Protein AF-0000000080223595 (afdb_homodimer)

Secondary structure (DSSP, 8-state):
-------------------------------------HHHHHHHHHHHS--HHHHHHHHHHHHHHHHHS---SPPHHHHHHHHHS-HHHHHHHHHHHHHHHHHHH---HHHHHHHHHHHHHHHHHTT-S------GGG-/-------------------------------------HHHHHHHHHHHS--HHHHHHHHHHHHHHHHHS---SPPHHHHHHHHHS-HHHHHHHHHHHHHHHHHHH---HHHHHHHHHHHHHHHHHTT-S------GGG-

Organism: Nelumbo nucifera (NCBI:txid4432)

Foldseek 3Di:
DPPDDDDDDDPDDDPPDCVVPVPPPPCVVVCVVVPCPLLNVLVVLCVVQPQVLVLVLLVCAVVCCVVPVGSDARDPVNLVSLVPGDPSNSQVNLVVSLVVVCVVPVDDPVVSVVSVVVSQCNCVSSVHPDGYDDPVPPD/DDDPDDDDDPDDDDPPPPVPVPPPPVCCVVCVVVPCPLLNVLVVQCVVQPQVLVLVLLVCAVVCCVVPVGSDARDPVNLVSLVPGDPSNSQVNLVVSLVVVCVVPVDDPVVSVVSNVVSQCNCVSSVHPDGYDDDPPPD

Nearest PDB structures (foldseek):
  6vj0-assembly1_A  TM=8.396E-01  e=5.146E-03  Moringa oleifera
  6vj0-assembly1_A  TM=7.819E-01  e=2.920E-03  Moringa oleifera
  7scb-assembly1_BE  TM=5.980E-01  e=8.433E+00  Synechocystis sp. PCC 6803 substr. Kazusa

pLDDT: mean 76.74, std 26.59, range [24.77, 98.44]

Sequence (278 aa):
MARSIILVALLVGLVAIAEASTYRTTVITTIIEHHQSQSEMCREEMQKHPLNECRRYMQSWQSAVLLRGNAGNVPQECCEELENMKDDCMCEGIHQMVQQQHQKYQREEKQQEQMMKKAEKLPSMCGMSQSCKFHGNGFMARSIILVALLVGLVAIAEASTYRTTVITTIIEHHQSQSEMCREEMQKHPLNECRRYMQSWQSAVLLRGNAGNVPQECCEELENMKDDCMCEGIHQMVQQQHQKYQREEKQQEQMMKKAEKLPSMCGMSQSCKFHGNGF

Radius of gyration: 40.75 Å; Cα contacts (8 Å, |Δi|>4): 207; chains: 2; bounding box: 65×191×69 Å

InterPro domains:
  IPR000617 Napin/ 2S seed storage protein/Conglutin [PTHR35496] (1-135)
  IPR016140 Bifunctional inhibitor/plant lipid transfer protein/seed storage helical domain [PF00234] (54-131)
  IPR016140 Bifunctional inhibitor/plant lipid transfer protein/seed storage helical domain [SM00499] (54-132)
  IPR036312 Bifunctional inhibitor/plant lipid transfer protein/seed storage helical domain superfamily [G3DSA:1.10.110.10] (35-138)
  IPR036312 Bifunctional inhibitor/plant lipid transfer protein/seed storage helical domain superfamily [SSF47699] (9-130)

Structure (mmCIF, N/CA/C/O backbone):
data_AF-0000000080223595-model_v1
#
loop_
_entity.id
_entity.type
_entity.pdbx_description
1 polymer '2S sulfur-rich seed storage protein 2-like'
#
loop_
_atom_site.group_PDB
_atom_site.id
_atom_site.type_symbol
_atom_site.label_atom_id
_atom_site.label_alt_id
_atom_site.label_comp_id
_atom_site.label_asym_id
_atom_site.label_entity_id
_atom_site.label_seq_id
_atom_site.pdbx_PDB_ins_code
_atom_site.Cartn_x
_atom_site.Cartn_y
_atom_site.Cartn_z
_atom_site.occupancy
_atom_site.B_iso_or_equiv
_atom_site.auth_seq_id
_atom_site.auth_comp_id
_atom_site.auth_asym_id
_atom_site.auth_atom_id
_atom_site.pdbx_PDB_model_num
ATOM 1 N N . MET A 1 1 ? 6.652 -98.938 -31.375 1 26.08 1 MET A N 1
ATOM 2 C CA . MET A 1 1 ? 7.172 -98.75 -30.031 1 26.08 1 MET A CA 1
ATOM 3 C C . MET A 1 1 ? 6.035 -98.625 -29.016 1 26.08 1 MET A C 1
ATOM 5 O O . MET A 1 1 ? 4.879 -98.438 -29.391 1 26.08 1 MET A O 1
ATOM 9 N N . ALA A 1 2 ? 6.363 -98.25 -27.656 1 32.25 2 ALA A N 1
ATOM 10 C CA . ALA A 1 2 ? 5.805 -98.562 -26.344 1 32.25 2 ALA A CA 1
ATOM 11 C C . ALA A 1 2 ? 4.551 -97.75 -26.078 1 32.25 2 ALA A C 1
ATOM 13 O O . ALA A 1 2 ? 4.16 -97.562 -24.922 1 32.25 2 ALA A O 1
ATOM 14 N N . ARG A 1 3 ? 4.109 -97 -26.969 1 41.69 3 ARG A N 1
ATOM 15 C CA . ARG A 1 3 ? 3.377 -95.938 -26.281 1 41.69 3 ARG A CA 1
ATOM 16 C C . ARG A 1 3 ? 2.211 -96.5 -25.484 1 41.69 3 ARG A C 1
ATOM 18 O O . ARG A 1 3 ? 1.132 -96.75 -26.016 1 41.69 3 ARG A O 1
ATOM 25 N N . SER A 1 4 ? 2.527 -97.312 -24.578 1 32.62 4 SER A N 1
ATOM 26 C CA . SER A 1 4 ? 1.569 -98.125 -23.828 1 32.62 4 SER A CA 1
ATOM 27 C C . SER A 1 4 ? 0.566 -97.25 -23.078 1 32.62 4 SER A C 1
ATOM 29 O O . SER A 1 4 ? -0.63 -97.562 -23.062 1 32.62 4 SER A O 1
ATOM 31 N N . ILE A 1 5 ? 1.053 -96.312 -22.156 1 28.14 5 ILE A N 1
ATOM 32 C CA . ILE A 1 5 ? 0.748 -96.5 -20.734 1 28.14 5 ILE A CA 1
ATOM 33 C C . ILE A 1 5 ? -0.678 -96 -20.453 1 28.14 5 ILE A C 1
ATOM 35 O O . ILE A 1 5 ? -1.229 -95.188 -21.203 1 28.14 5 ILE A O 1
ATOM 39 N N . ILE A 1 6 ? -1.028 -95.75 -19.078 1 28.23 6 ILE A N 1
ATOM 40 C CA . ILE A 1 6 ? -1.896 -96.312 -18.016 1 28.23 6 ILE A CA 1
ATOM 41 C C . ILE A 1 6 ? -3.002 -95.25 -17.719 1 28.23 6 ILE A C 1
ATOM 43 O O . ILE A 1 6 ? -4.172 -95.625 -17.594 1 28.23 6 ILE A O 1
ATOM 47 N N . LEU A 1 7 ? -2.723 -93.938 -17.484 1 30.61 7 LEU A N 1
ATOM 48 C CA . LEU A 1 7 ? -3.092 -93.5 -16.156 1 30.61 7 LEU A CA 1
ATOM 49 C C . LEU A 1 7 ? -4.582 -93.188 -16.078 1 30.61 7 LEU A C 1
ATOM 51 O O . LEU A 1 7 ? -5.082 -92.312 -16.828 1 30.61 7 LEU A O 1
ATOM 55 N N . VAL A 1 8 ? -5.426 -93.875 -15.383 1 28.91 8 VAL A N 1
ATOM 56 C CA . VAL A 1 8 ? -6.855 -94 -15.148 1 28.91 8 VAL A CA 1
ATOM 57 C C . VAL A 1 8 ? -7.43 -92.75 -14.516 1 28.91 8 VAL A C 1
ATOM 59 O O . VAL A 1 8 ? -8.469 -92.25 -14.953 1 28.91 8 VAL A O 1
ATOM 62 N N . ALA A 1 9 ? -7 -92.375 -13.289 1 27.98 9 ALA A N 1
ATOM 63 C CA . ALA A 1 9 ? -7.945 -92.562 -12.188 1 27.98 9 ALA A CA 1
ATOM 64 C C . ALA A 1 9 ? -9.016 -91.438 -12.195 1 27.98 9 ALA A C 1
ATOM 66 O O . ALA A 1 9 ? -10.211 -91.75 -12.203 1 27.98 9 ALA A O 1
ATOM 67 N N . LEU A 1 10 ? -9.102 -90.625 -10.852 1 29.38 10 LEU A N 1
ATOM 68 C CA . LEU A 1 10 ? -10.094 -90.375 -9.805 1 29.38 10 LEU A CA 1
ATOM 69 C C . LEU A 1 10 ? -10.852 -89.062 -10.047 1 29.38 10 LEU A C 1
ATOM 71 O O . LEU A 1 10 ? -10.297 -88 -9.875 1 29.38 10 LEU A O 1
ATOM 75 N N . LEU A 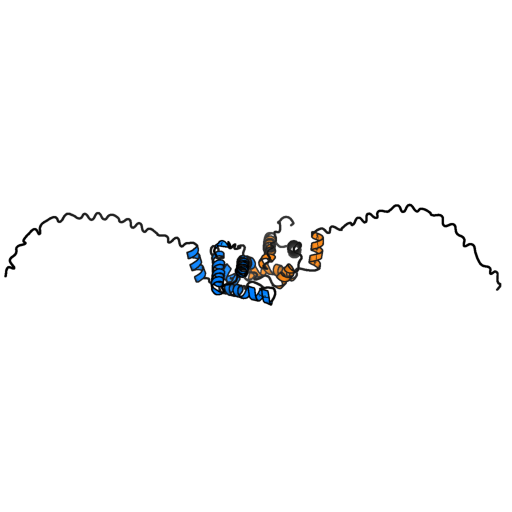1 11 ? -11.875 -88.938 -10.883 1 33.97 11 LEU A N 1
ATOM 76 C CA . LEU A 1 11 ? -12.695 -87.812 -11.273 1 33.97 11 LEU A CA 1
ATOM 77 C C . LEU A 1 11 ? -13.641 -87.375 -10.148 1 33.97 11 LEU A C 1
ATOM 79 O O . LEU A 1 11 ? -14.602 -86.688 -10.375 1 33.97 11 LEU A O 1
ATOM 83 N N . VAL A 1 12 ? -13.523 -88 -8.844 1 29.19 12 VAL A N 1
ATOM 84 C CA . VAL A 1 12 ? -14.789 -88 -8.117 1 29.19 12 VAL A CA 1
ATOM 85 C C . VAL A 1 12 ? -15.219 -86.562 -7.848 1 29.19 12 VAL A C 1
ATOM 87 O O . VAL A 1 12 ? -16.328 -86.188 -8.195 1 29.19 12 VAL A O 1
ATOM 90 N N . GLY A 1 13 ? -15.07 -86.062 -6.414 1 27.64 13 GLY A N 1
ATOM 91 C CA . GLY A 1 13 ? -16.109 -85.938 -5.402 1 27.64 13 GLY A CA 1
ATOM 92 C C . GLY A 1 13 ? -16.766 -84.562 -5.379 1 27.64 13 GLY A C 1
ATOM 93 O O . GLY A 1 13 ? -17.984 -84.438 -5.41 1 27.64 13 GLY A O 1
ATOM 94 N N . LEU A 1 14 ? -16.344 -83.5 -4.336 1 32.66 14 LEU A N 1
ATOM 95 C CA . LEU A 1 14 ? -16.984 -82.875 -3.195 1 32.66 14 LEU A CA 1
ATOM 96 C C . LEU A 1 14 ? -17.516 -81.5 -3.586 1 32.66 14 LEU A C 1
ATOM 98 O O . LEU A 1 14 ? -16.75 -80.562 -3.928 1 32.66 14 LEU A O 1
ATOM 102 N N . VAL A 1 15 ? -18.719 -81.375 -4.078 1 35.66 15 VAL A N 1
ATOM 103 C CA . VAL A 1 15 ? -19.453 -80.188 -4.531 1 35.66 15 VAL A CA 1
ATOM 104 C C . VAL A 1 15 ? -19.672 -79.25 -3.357 1 35.66 15 VAL A C 1
ATOM 106 O O . VAL A 1 15 ? -20.609 -78.438 -3.367 1 35.66 15 VAL A O 1
ATOM 109 N N . ALA A 1 16 ? -18.875 -79.312 -2.213 1 33.09 16 ALA A N 1
ATOM 110 C CA . ALA A 1 16 ? -19.391 -78.625 -1.023 1 33.09 16 ALA A CA 1
ATOM 111 C C . ALA A 1 16 ? -19.797 -77.188 -1.339 1 33.09 16 ALA A C 1
ATOM 113 O O . ALA A 1 16 ? -19.25 -76.562 -2.266 1 33.09 16 ALA A O 1
ATOM 114 N N . ILE A 1 17 ? -20.984 -76.812 -0.729 1 34.06 17 ILE A N 1
ATOM 115 C CA . ILE A 1 17 ? -21.875 -75.625 -0.599 1 34.06 17 ILE A CA 1
ATOM 116 C C . ILE A 1 17 ? -21.078 -74.375 -0.259 1 34.06 17 ILE A C 1
ATOM 118 O O . ILE A 1 17 ? -20.453 -74.312 0.803 1 34.06 17 ILE A O 1
ATOM 122 N N . ALA A 1 18 ? -20.344 -73.938 -1.219 1 32.47 18 ALA A N 1
ATOM 123 C CA . ALA A 1 18 ? -19.562 -72.688 -1.101 1 32.47 18 ALA A CA 1
ATOM 124 C C . ALA A 1 18 ? -20.422 -71.562 -0.591 1 32.47 18 ALA A C 1
ATOM 126 O O . ALA A 1 18 ? -21.297 -71.062 -1.307 1 32.47 18 ALA A O 1
ATOM 127 N N . GLU A 1 19 ? -21.141 -71.875 0.63 1 37.78 19 GLU A N 1
ATOM 128 C CA . GLU A 1 19 ? -21.812 -70.75 1.23 1 37.78 19 GLU A CA 1
ATOM 129 C C . GLU A 1 19 ? -20.953 -69.5 1.143 1 37.78 19 GLU A C 1
ATOM 131 O O . GLU A 1 19 ? -19.844 -69.438 1.672 1 37.78 19 GLU A O 1
ATOM 136 N N . ALA A 1 20 ? -20.953 -69.062 -0.053 1 34.28 20 ALA A N 1
ATOM 137 C CA . ALA A 1 20 ? -20.312 -67.75 -0.39 1 34.28 20 ALA A CA 1
ATOM 138 C C . ALA A 1 20 ? -20.672 -66.688 0.625 1 34.28 20 ALA A C 1
ATOM 140 O O . ALA A 1 20 ? -21.828 -66.25 0.717 1 34.28 20 ALA A O 1
ATOM 141 N N . SER A 1 21 ? -20.344 -67 1.946 1 35.28 21 SER A N 1
ATOM 142 C CA . SER A 1 21 ? -20.422 -65.938 2.936 1 35.28 21 SER A CA 1
ATOM 143 C C . SER A 1 21 ? -20.078 -64.562 2.316 1 35.28 21 SER A C 1
ATOM 145 O O . SER A 1 21 ? -18.984 -64.375 1.775 1 35.28 21 SER A O 1
ATOM 147 N N . THR A 1 22 ? -21.094 -64 1.609 1 33.41 22 THR A N 1
ATOM 148 C CA . THR A 1 22 ? -21.078 -62.625 1.14 1 33.41 22 THR A CA 1
ATOM 149 C C . THR A 1 22 ? -20.391 -61.719 2.164 1 33.41 22 THR A C 1
ATOM 151 O O . THR A 1 22 ? -20.922 -61.5 3.264 1 33.41 22 THR A O 1
ATOM 154 N N . TYR A 1 23 ? -19.234 -62.125 2.701 1 35.84 23 TYR A N 1
ATOM 155 C CA . TYR A 1 23 ? -18.5 -61.156 3.508 1 35.84 23 TYR A CA 1
ATOM 156 C C . TYR A 1 23 ? -18.688 -59.719 2.975 1 35.84 23 TYR A C 1
ATOM 158 O O . TYR A 1 23 ? -18.672 -59.5 1.763 1 35.84 23 TYR A O 1
ATOM 166 N N . ARG A 1 24 ? -19.781 -59.094 3.541 1 35.44 24 ARG A N 1
ATOM 167 C CA . ARG A 1 24 ? -20.016 -57.656 3.352 1 35.44 24 ARG A CA 1
ATOM 168 C C . ARG A 1 24 ? -18.688 -56.906 3.246 1 35.44 24 ARG A C 1
ATOM 170 O O . ARG A 1 24 ? -17.859 -56.969 4.164 1 35.44 24 ARG A O 1
ATOM 177 N N . THR A 1 25 ? -18.016 -57.219 2.172 1 34.59 25 THR A N 1
ATOM 178 C CA . THR A 1 25 ? -16.922 -56.281 1.86 1 34.59 25 THR A CA 1
ATOM 179 C C . THR A 1 25 ? -17.328 -54.844 2.188 1 34.59 25 THR A C 1
ATOM 181 O O . THR A 1 25 ? -18.297 -54.312 1.63 1 34.59 25 THR A O 1
ATOM 184 N N . THR A 1 26 ? -17.547 -54.656 3.492 1 34.88 26 THR A N 1
ATOM 185 C CA . THR A 1 26 ? -17.594 -53.25 3.848 1 34.88 26 THR A CA 1
ATOM 186 C C . THR A 1 26 ? -16.625 -52.438 2.982 1 34.88 26 THR A C 1
ATOM 188 O O . THR A 1 26 ? -15.414 -52.688 3 1 34.88 26 THR A O 1
ATOM 191 N N . VAL A 1 27 ? -16.969 -52.281 1.729 1 34.69 27 VAL A N 1
ATOM 192 C CA . VAL A 1 27 ? -16.328 -51.281 0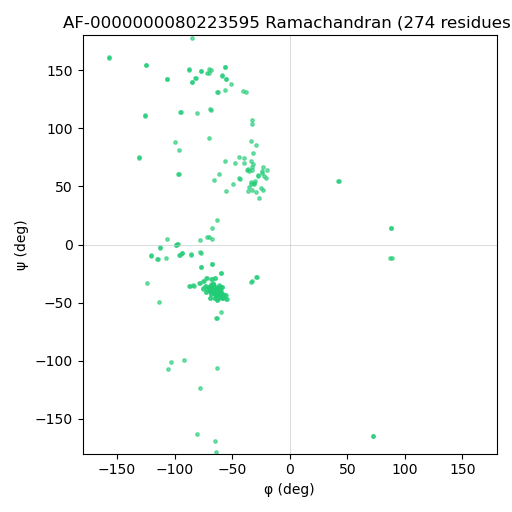.916 1 34.69 27 VAL A CA 1
ATOM 193 C C . VAL A 1 27 ? -15.961 -50.062 1.788 1 34.69 27 VAL A C 1
ATOM 195 O O . VAL A 1 27 ? -16.844 -49.375 2.297 1 34.69 27 VAL A O 1
ATOM 198 N N . ILE A 1 28 ? -15.297 -50.25 2.875 1 35.78 28 ILE A N 1
ATOM 199 C CA . ILE A 1 28 ? -14.641 -49.062 3.414 1 35.78 28 ILE A CA 1
ATOM 200 C C . ILE A 1 28 ? -14.188 -48.156 2.27 1 35.78 28 ILE A C 1
ATOM 202 O O . ILE A 1 28 ? -13.273 -48.5 1.516 1 35.78 28 ILE A O 1
ATOM 206 N N . THR A 1 29 ? -15.086 -47.781 1.357 1 36.09 29 THR A N 1
ATOM 207 C CA . THR A 1 29 ? -14.688 -46.594 0.615 1 36.09 29 THR A CA 1
ATOM 208 C C . THR A 1 29 ? -13.773 -45.719 1.459 1 36.09 29 THR A C 1
ATOM 210 O O . THR A 1 29 ? -14.203 -45.156 2.471 1 36.09 29 THR A O 1
ATOM 213 N N . THR A 1 30 ? -12.688 -46.156 1.89 1 38.81 30 THR A N 1
ATOM 214 C CA . THR A 1 30 ? -11.703 -45.156 2.287 1 38.81 30 THR A CA 1
ATOM 215 C C . THR A 1 30 ? -11.953 -43.812 1.557 1 38.81 30 THR A C 1
ATOM 217 O O . THR A 1 30 ? -11.844 -43.75 0.33 1 38.81 30 THR A O 1
ATOM 220 N N . ILE A 1 31 ? -13.008 -43.156 1.734 1 38.28 31 ILE A N 1
ATOM 221 C CA . ILE A 1 31 ? -12.906 -41.75 1.435 1 38.28 31 ILE A CA 1
ATOM 222 C C . ILE A 1 31 ? -11.453 -41.281 1.559 1 38.28 31 ILE A C 1
ATOM 224 O O . ILE A 1 31 ? -10.898 -41.25 2.662 1 38.28 31 ILE A O 1
ATOM 228 N N . ILE A 1 32 ? -10.453 -41.875 1.021 1 38.84 32 ILE A N 1
ATOM 229 C CA . ILE A 1 32 ? -9.297 -41 0.757 1 38.84 32 ILE A CA 1
ATOM 230 C C . ILE A 1 32 ? -9.773 -39.562 0.502 1 38.84 32 ILE A C 1
ATOM 232 O O . ILE A 1 32 ? -10.336 -39.281 -0.552 1 38.84 32 ILE A O 1
ATOM 236 N N . GLU A 1 33 ? -10.633 -39 1.227 1 44.16 33 GLU A N 1
ATOM 237 C CA . GLU A 1 33 ? -10.594 -37.531 1.177 1 44.16 33 GLU A CA 1
ATOM 238 C C . GLU A 1 33 ? -9.211 -37.031 0.748 1 44.16 33 GLU A C 1
ATOM 240 O O . GLU A 1 33 ? -8.219 -37.281 1.433 1 44.16 33 GLU A O 1
ATOM 245 N N . HIS A 1 34 ? -8.719 -37.25 -0.467 1 46.38 34 HIS A N 1
ATOM 246 C CA . HIS A 1 34 ? -7.535 -36.562 -0.967 1 46.38 34 HIS A CA 1
ATOM 247 C C . HIS A 1 34 ? -7.293 -35.25 -0.208 1 46.38 34 HIS A C 1
ATOM 249 O O . HIS A 1 34 ? -8.008 -34.281 -0.413 1 46.38 34 HIS A O 1
ATOM 255 N N . HIS A 1 35 ? -7.117 -35.219 1.054 1 54.12 35 HIS A N 1
ATOM 256 C CA . HIS A 1 35 ? -6.582 -34.062 1.745 1 54.12 35 HIS A CA 1
ATOM 257 C C . HIS A 1 35 ? -5.602 -33.281 0.86 1 54.12 35 HIS A C 1
ATOM 259 O O . HIS A 1 35 ? -4.422 -33.625 0.794 1 54.12 35 HIS A O 1
ATOM 265 N N . GLN A 1 36 ? -6.004 -32.906 -0.334 1 63.97 36 GLN A N 1
ATOM 266 C CA . GLN A 1 36 ? -5.121 -32.031 -1.079 1 63.97 36 GLN A CA 1
ATOM 267 C C . GLN A 1 36 ? -4.355 -31.094 -0.141 1 63.97 36 GLN A C 1
ATOM 269 O O . GLN A 1 36 ? -4.957 -30.438 0.711 1 63.97 36 GLN A O 1
ATOM 274 N N . SER A 1 37 ? -3.051 -31.406 0.008 1 80.56 37 SER A N 1
ATOM 275 C CA . SER A 1 37 ? -2.211 -30.484 0.766 1 80.56 37 SER A CA 1
ATOM 276 C C . SER A 1 37 ? -2.539 -29.031 0.432 1 80.56 37 SER A C 1
ATOM 278 O O . SER A 1 37 ? -3.061 -28.75 -0.646 1 80.56 37 SER A O 1
ATOM 280 N N . GLN A 1 38 ? -2.693 -28.266 1.412 1 81 38 GLN A N 1
ATOM 281 C CA . GLN A 1 38 ? -2.902 -26.844 1.22 1 81 38 GLN A CA 1
ATOM 282 C C . GLN A 1 38 ? -2.141 -26.328 -0.001 1 81 38 GLN A C 1
ATOM 284 O O . GLN A 1 38 ? -2.664 -25.531 -0.777 1 81 38 GLN A O 1
ATOM 289 N N . SER A 1 39 ? -1.053 -26.969 -0.198 1 85.94 39 SER A N 1
ATOM 290 C CA . SER A 1 39 ? -0.212 -26.562 -1.317 1 85.94 39 SER A CA 1
ATOM 291 C C . SER A 1 39 ? -0.831 -26.969 -2.65 1 85.94 39 SER A C 1
ATOM 293 O O . SER A 1 39 ? -0.753 -26.219 -3.629 1 85.94 39 SER A O 1
ATOM 295 N N . GLU A 1 40 ? -1.352 -28.109 -2.68 1 90.06 40 GLU A N 1
ATOM 296 C CA . GLU A 1 40 ? -1.999 -28.562 -3.908 1 90.06 40 GLU A CA 1
ATOM 297 C C . GLU A 1 40 ? -3.229 -27.719 -4.23 1 90.06 40 GLU A C 1
ATOM 299 O O . GLU A 1 40 ? -3.467 -27.375 -5.391 1 90.06 40 GLU A O 1
ATOM 304 N N . MET A 1 41 ? -3.932 -27.438 -3.189 1 91.75 41 MET A N 1
ATOM 305 C CA . MET A 1 41 ? -5.098 -26.578 -3.355 1 91.75 41 MET A CA 1
ATOM 306 C C . MET A 1 41 ? -4.691 -25.203 -3.898 1 91.75 41 MET A C 1
ATOM 308 O O . MET A 1 41 ? -5.336 -24.688 -4.805 1 91.75 41 MET A O 1
ATOM 312 N N . CYS A 1 42 ? -3.611 -24.688 -3.441 1 94.12 42 CYS A N 1
ATOM 313 C CA . CYS A 1 42 ? -3.148 -23.375 -3.871 1 94.12 42 CYS A CA 1
ATOM 314 C C . CYS A 1 42 ? -2.557 -23.438 -5.273 1 94.12 42 CYS A C 1
ATOM 316 O O . CYS A 1 42 ? -2.68 -22.484 -6.047 1 94.12 42 CYS A O 1
ATOM 318 N N . ARG A 1 43 ? -1.976 -24.609 -5.559 1 92.06 43 ARG A N 1
ATOM 319 C CA . ARG A 1 43 ? -1.482 -24.781 -6.922 1 92.06 43 ARG A CA 1
ATOM 320 C C . ARG A 1 43 ? -2.627 -24.734 -7.93 1 92.06 43 ARG A C 1
ATOM 322 O O . ARG A 1 43 ? -2.514 -24.094 -8.977 1 92.06 43 ARG A O 1
ATOM 329 N N . GLU A 1 44 ? -3.666 -25.344 -7.582 1 93.5 44 GLU A N 1
ATOM 330 C CA . GLU A 1 44 ? -4.855 -25.297 -8.43 1 93.5 44 GLU A CA 1
ATOM 331 C C . GLU A 1 44 ? -5.406 -23.875 -8.523 1 93.5 44 GLU A C 1
ATOM 333 O O . GLU A 1 44 ? -5.77 -23.422 -9.609 1 93.5 44 GLU A O 1
ATOM 338 N N . GLU A 1 45 ? -5.398 -23.219 -7.438 1 94.06 45 GLU A N 1
ATOM 339 C CA . GLU A 1 45 ? -5.844 -21.828 -7.387 1 94.06 45 GLU A CA 1
ATOM 340 C C . GLU A 1 45 ? -5 -20.938 -8.297 1 94.06 45 GLU A C 1
ATOM 342 O O . GLU A 1 45 ? -5.535 -20.094 -9.016 1 94.06 45 GLU A O 1
ATOM 347 N N . MET A 1 46 ? -3.748 -21.156 -8.383 1 94.12 46 MET A N 1
ATOM 348 C CA . MET A 1 46 ? -2.826 -20.359 -9.188 1 94.12 46 MET A CA 1
ATOM 349 C C . MET A 1 46 ? -3.027 -20.625 -10.672 1 94.12 46 MET A C 1
ATOM 351 O O . MET A 1 46 ? -2.723 -19.766 -11.508 1 94.12 46 MET A O 1
ATOM 355 N N . GLN A 1 47 ? -3.477 -21.812 -10.977 1 93.56 47 GLN A N 1
ATOM 356 C CA . GLN A 1 47 ? -3.771 -22.141 -12.367 1 93.56 47 GLN A CA 1
ATOM 357 C C . GLN A 1 47 ? -5.027 -21.406 -12.844 1 93.56 47 GLN A C 1
ATOM 359 O O . GLN A 1 47 ? -5.082 -20.938 -13.984 1 93.56 47 GLN A O 1
ATOM 364 N N . LYS A 1 48 ? -5.941 -21.344 -11.938 1 94.06 48 LYS A N 1
ATOM 365 C CA . LYS A 1 48 ? -7.207 -20.688 -12.258 1 94.06 48 LYS A CA 1
ATOM 366 C C . LYS A 1 48 ? -7.066 -19.172 -12.211 1 94.06 48 LYS A C 1
ATOM 368 O O . LYS A 1 48 ? -7.695 -18.453 -13 1 94.06 48 LYS A O 1
ATOM 373 N N . HIS A 1 49 ? -6.164 -18.703 -11.273 1 92.94 49 HIS A N 1
ATOM 374 C CA . HIS A 1 49 ? -5.961 -17.281 -11.062 1 92.94 49 HIS A CA 1
ATOM 375 C C . HIS A 1 49 ? -4.477 -16.922 -11.07 1 92.94 49 HIS A C 1
ATOM 377 O O . HIS A 1 49 ? -3.904 -16.594 -10.023 1 92.94 49 HIS A O 1
ATOM 383 N N . PRO A 1 50 ? -3.996 -16.938 -12.289 1 95.44 50 PRO A N 1
ATOM 384 C CA . PRO A 1 50 ? -2.568 -16.609 -12.352 1 95.44 50 PRO A CA 1
ATOM 385 C C . PRO A 1 50 ? -2.281 -15.156 -12.008 1 95.44 50 PRO A C 1
ATOM 387 O O . PRO A 1 50 ? -3.121 -14.281 -12.242 1 95.44 50 PRO A O 1
ATOM 390 N N . LEU A 1 51 ? -1.118 -14.914 -11.453 1 97.88 51 LEU A N 1
ATOM 391 C CA . LEU A 1 51 ? -0.708 -13.562 -11.078 1 97.88 51 LEU A CA 1
ATOM 392 C C . LEU A 1 51 ? 0.159 -12.93 -12.164 1 97.88 51 LEU A C 1
ATOM 394 O O . LEU A 1 51 ? 1.255 -12.445 -11.883 1 97.88 51 LEU A O 1
ATOM 398 N N . ASN A 1 52 ? -0.464 -12.812 -13.375 1 97.75 52 ASN A N 1
ATOM 399 C CA . ASN A 1 52 ? 0.304 -12.375 -14.531 1 97.75 52 ASN A CA 1
ATOM 400 C C . ASN A 1 52 ? 0.719 -10.914 -14.414 1 97.75 52 ASN A C 1
ATOM 402 O O . ASN A 1 52 ? 1.865 -10.562 -14.695 1 97.75 52 ASN A O 1
ATOM 406 N N . GLU A 1 53 ? -0.185 -10.133 -14.047 1 98.31 53 GLU A N 1
ATOM 407 C CA . GLU A 1 53 ? 0.115 -8.711 -13.938 1 98.31 53 GLU A CA 1
ATOM 408 C C . GLU A 1 53 ? 1.084 -8.438 -12.789 1 98.31 53 GLU A C 1
ATOM 410 O O . GLU A 1 53 ? 1.963 -7.582 -12.898 1 98.31 53 GLU A O 1
ATOM 415 N N . CYS A 1 54 ? 0.988 -9.195 -11.711 1 98.44 54 CYS A N 1
ATOM 416 C CA . CYS A 1 54 ? 1.936 -9.047 -10.609 1 98.44 54 CYS A CA 1
ATOM 417 C C . CYS A 1 54 ? 3.32 -9.539 -11.008 1 98.44 54 CYS A C 1
ATOM 419 O O . CYS A 1 54 ? 4.328 -8.93 -10.656 1 98.44 54 CYS A O 1
ATOM 421 N N . ARG A 1 55 ? 3.266 -10.609 -11.727 1 97.94 55 ARG A N 1
ATOM 422 C CA . ARG A 1 55 ? 4.523 -11.117 -12.258 1 97.94 55 ARG A CA 1
ATOM 423 C C . ARG A 1 55 ? 5.227 -10.07 -13.117 1 97.94 55 ARG A C 1
ATOM 425 O O . ARG A 1 55 ? 6.426 -9.844 -12.969 1 97.94 55 ARG A O 1
ATOM 432 N N . ARG A 1 56 ? 4.512 -9.422 -13.977 1 97 56 ARG A N 1
ATOM 433 C CA . ARG A 1 56 ? 5.066 -8.391 -14.844 1 97 56 ARG A CA 1
ATOM 434 C C . ARG A 1 56 ? 5.605 -7.223 -14.023 1 97 56 ARG A C 1
ATOM 436 O O . ARG A 1 56 ? 6.691 -6.711 -14.305 1 97 56 ARG A O 1
ATOM 443 N N . TYR A 1 57 ? 4.859 -6.836 -13.062 1 97.5 57 TYR A N 1
ATOM 444 C CA . TYR A 1 57 ? 5.297 -5.762 -12.18 1 97.5 57 TYR A CA 1
ATOM 445 C C . TYR A 1 57 ? 6.613 -6.117 -11.5 1 97.5 57 TYR A C 1
ATOM 447 O O . TYR A 1 57 ? 7.543 -5.309 -11.469 1 97.5 57 TYR A O 1
ATOM 455 N N . MET A 1 58 ? 6.695 -7.348 -10.984 1 97.12 58 MET A N 1
ATOM 456 C CA . MET A 1 58 ? 7.883 -7.805 -10.273 1 97.12 58 MET A CA 1
ATOM 457 C C . MET A 1 58 ? 9.078 -7.898 -11.211 1 97.12 58 MET A C 1
ATOM 459 O O . MET A 1 58 ? 10.211 -7.59 -10.82 1 97.12 58 MET A O 1
ATOM 463 N N . GLN A 1 59 ? 8.789 -8.25 -12.352 1 94.88 59 GLN A N 1
ATOM 464 C CA . GLN A 1 59 ? 9.852 -8.391 -13.336 1 94.88 59 GLN A CA 1
ATOM 465 C C . GLN A 1 59 ? 10.477 -7.039 -13.672 1 94.88 59 GLN A C 1
ATOM 467 O O . GLN A 1 59 ? 11.688 -6.945 -13.875 1 94.88 59 GLN A O 1
ATOM 472 N N . SER A 1 60 ? 9.688 -6.031 -13.641 1 94.69 60 SER A N 1
ATOM 473 C CA . SER A 1 60 ? 10.164 -4.719 -14.07 1 94.69 60 SER A CA 1
ATOM 474 C C . SER A 1 60 ? 10.617 -3.879 -12.883 1 94.69 60 SER A C 1
ATOM 476 O O . SER A 1 60 ? 11.258 -2.838 -13.055 1 94.69 60 SER A O 1
ATOM 478 N N . TRP A 1 61 ? 10.375 -4.32 -11.766 1 94.88 61 TRP A N 1
ATOM 479 C CA . TRP A 1 61 ? 10.555 -3.512 -10.562 1 94.88 61 TRP A CA 1
ATOM 480 C C . TRP A 1 61 ? 12.016 -3.121 -10.375 1 94.88 61 TRP A C 1
ATOM 482 O O . TRP A 1 61 ? 12.328 -1.944 -10.18 1 94.88 61 TRP A O 1
ATOM 492 N N . GLN A 1 62 ? 12.938 -4.031 -10.492 1 92.62 62 GLN A N 1
ATOM 493 C CA . GLN A 1 62 ? 14.344 -3.746 -10.266 1 92.62 62 GLN A CA 1
ATOM 494 C C . GLN A 1 62 ? 14.875 -2.744 -11.289 1 92.62 62 GLN A C 1
ATOM 496 O O . GLN A 1 62 ? 15.57 -1.792 -10.93 1 92.62 62 GLN A O 1
ATOM 501 N N . SER A 1 63 ? 14.461 -3 -12.477 1 93.44 63 SER A N 1
ATOM 502 C CA . SER A 1 63 ? 14.906 -2.098 -13.531 1 93.44 63 SER A CA 1
ATOM 503 C C . SER A 1 63 ? 14.305 -0.706 -13.359 1 93.44 63 SER A C 1
ATOM 505 O O . SER A 1 63 ? 14.984 0.3 -13.578 1 93.44 63 SER A O 1
ATOM 507 N N . ALA A 1 64 ? 13.109 -0.659 -12.922 1 93.88 64 ALA A N 1
ATOM 508 C CA . ALA A 1 64 ? 12.445 0.626 -12.711 1 93.88 64 ALA A CA 1
ATOM 509 C C . ALA A 1 64 ? 13.109 1.402 -11.578 1 93.88 64 ALA A C 1
ATOM 511 O O . ALA A 1 64 ? 13.352 2.605 -11.695 1 93.88 64 ALA A O 1
ATOM 512 N N . VAL A 1 65 ? 13.5 0.699 -10.602 1 92.69 65 VAL A N 1
ATOM 513 C CA . VAL A 1 65 ? 14.141 1.321 -9.445 1 92.69 65 VAL A CA 1
ATOM 514 C C . VAL A 1 65 ? 15.516 1.852 -9.852 1 92.69 65 VAL A C 1
ATOM 516 O O . VAL A 1 65 ? 15.906 2.955 -9.461 1 92.69 65 VAL A O 1
ATOM 519 N N . LEU A 1 66 ? 16.172 1.142 -10.602 1 91.56 66 LEU A N 1
ATOM 520 C CA . LEU A 1 66 ? 17.516 1.534 -11.031 1 91.56 66 LEU A CA 1
ATOM 521 C C . LEU A 1 66 ? 17.453 2.74 -11.961 1 91.56 66 LEU A C 1
ATOM 523 O O . LEU A 1 66 ? 18.266 3.656 -11.852 1 91.56 66 LEU A O 1
ATOM 527 N N . LEU A 1 67 ? 16.484 2.775 -12.781 1 94 67 LEU A N 1
ATOM 528 C CA . LEU A 1 67 ? 16.406 3.785 -13.828 1 94 67 LEU A CA 1
ATOM 529 C C . LEU A 1 67 ? 15.742 5.055 -13.32 1 94 67 LEU A C 1
ATOM 531 O O . LEU A 1 67 ? 16.156 6.164 -13.664 1 94 67 LEU A O 1
ATOM 535 N N . ARG A 1 68 ? 14.703 4.945 -12.406 1 90.44 68 ARG A N 1
ATOM 536 C CA . ARG A 1 68 ? 13.844 6.074 -12.062 1 90.44 68 ARG A CA 1
ATOM 537 C C . ARG A 1 68 ? 13.914 6.379 -10.57 1 90.44 68 ARG A C 1
ATOM 539 O O . ARG A 1 68 ? 13.359 7.379 -10.102 1 90.44 68 ARG A O 1
ATOM 546 N N . GLY A 1 69 ? 14.578 5.473 -9.82 1 86.88 69 GLY A N 1
ATOM 547 C CA . GLY A 1 69 ? 14.672 5.656 -8.375 1 86.88 69 GLY A CA 1
ATOM 548 C C . GLY A 1 69 ? 13.5 5.059 -7.625 1 86.88 69 GLY A C 1
ATOM 549 O O . GLY A 1 69 ? 13.516 4.977 -6.395 1 86.88 69 GLY A O 1
ATOM 550 N N . ASN A 1 70 ? 12.445 4.672 -8.43 1 86.88 70 ASN A N 1
ATOM 551 C CA . ASN A 1 70 ? 11.281 4.02 -7.844 1 86.88 70 ASN A CA 1
ATOM 552 C C . ASN A 1 70 ? 10.523 3.182 -8.875 1 86.88 70 ASN A C 1
ATOM 554 O O . ASN A 1 70 ? 10.75 3.322 -10.078 1 86.88 70 ASN A O 1
ATOM 558 N N . ALA A 1 71 ? 9.719 2.266 -8.352 1 87.69 71 ALA A N 1
ATOM 559 C CA . ALA A 1 71 ? 8.977 1.396 -9.258 1 87.69 71 ALA A CA 1
ATOM 560 C C . ALA A 1 71 ? 7.543 1.887 -9.438 1 87.69 71 ALA A C 1
ATOM 562 O O . ALA A 1 71 ? 6.762 1.289 -10.188 1 87.69 71 ALA A O 1
ATOM 563 N N . GLY A 1 72 ? 7.125 2.928 -8.836 1 87.38 72 GLY A N 1
ATOM 564 C CA . GLY A 1 72 ? 5.758 3.408 -8.922 1 87.38 72 GLY A CA 1
ATOM 565 C C . GLY A 1 72 ? 4.773 2.543 -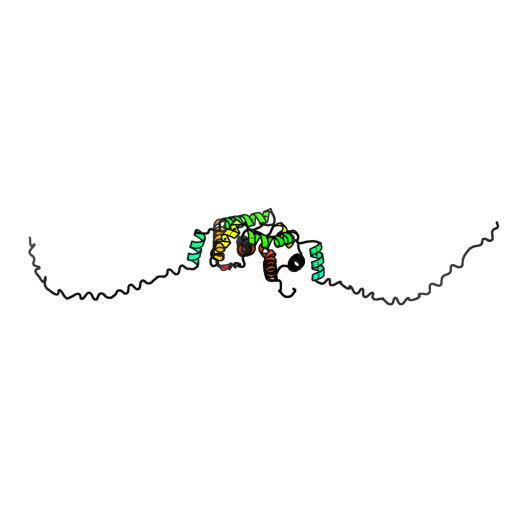8.156 1 87.38 72 GLY A C 1
ATOM 566 O O . GLY A 1 72 ? 5.176 1.707 -7.344 1 87.38 72 GLY A O 1
ATOM 567 N N . ASN A 1 73 ? 3.537 2.783 -8.477 1 92.06 73 ASN A N 1
ATOM 568 C CA . ASN A 1 73 ? 2.457 2.047 -7.828 1 92.06 73 ASN A CA 1
ATOM 569 C C . ASN A 1 73 ? 2.326 0.634 -8.391 1 92.06 73 ASN A C 1
ATOM 571 O O . ASN A 1 73 ? 2.654 0.393 -9.555 1 92.06 73 ASN A O 1
ATOM 575 N N . VAL A 1 74 ? 1.879 -0.215 -7.48 1 96.19 74 VAL A N 1
ATOM 576 C CA . VAL A 1 74 ? 1.457 -1.523 -7.973 1 96.19 74 VAL A CA 1
ATOM 577 C C . VAL A 1 74 ? 0.283 -1.361 -8.93 1 96.19 74 VAL A C 1
ATOM 579 O O . VAL A 1 74 ? -0.677 -0.646 -8.641 1 96.19 74 VAL A O 1
ATOM 582 N N . PRO A 1 75 ? 0.428 -2.023 -10.078 1 96.69 75 PRO A N 1
ATOM 583 C CA . PRO A 1 75 ? -0.686 -1.903 -11.023 1 96.69 75 PRO A CA 1
ATOM 584 C C . PRO A 1 75 ? -2.01 -2.395 -10.438 1 96.69 75 PRO A C 1
ATOM 586 O O . PRO A 1 75 ? -2.035 -3.389 -9.711 1 96.69 75 PRO A O 1
ATOM 589 N N . GLN A 1 76 ? -3.057 -1.694 -10.875 1 94.62 76 GLN A N 1
ATOM 590 C CA . GLN A 1 76 ? -4.379 -2.051 -10.375 1 94.62 76 GLN A CA 1
ATOM 591 C C . GLN A 1 76 ? -4.738 -3.488 -10.75 1 94.62 76 GLN A C 1
ATOM 593 O O . GLN A 1 76 ? -5.387 -4.191 -9.977 1 94.62 76 GLN A O 1
ATOM 598 N N . GLU A 1 77 ? -4.309 -3.895 -11.898 1 97.12 77 GLU A N 1
ATOM 599 C CA . GLU A 1 77 ? -4.586 -5.246 -12.375 1 97.12 77 GLU A CA 1
ATOM 600 C C . GLU A 1 77 ? -3.951 -6.293 -11.461 1 97.12 77 GLU A C 1
ATOM 602 O O . GLU A 1 77 ? -4.531 -7.352 -11.227 1 97.12 77 GLU A O 1
ATOM 607 N N . CYS A 1 78 ? -2.816 -5.969 -11.008 1 98.06 78 CYS A N 1
ATOM 608 C CA . CYS A 1 78 ? -2.174 -6.867 -10.047 1 98.06 78 CYS A CA 1
ATOM 609 C C . CYS A 1 78 ? -2.973 -6.941 -8.75 1 98.06 78 CYS A C 1
ATOM 611 O O . CYS A 1 78 ? -3.182 -8.031 -8.211 1 98.06 78 CYS A O 1
ATOM 613 N N . CYS A 1 79 ? -3.434 -5.812 -8.32 1 97.25 79 CYS A N 1
ATOM 614 C CA . CYS A 1 79 ? -4.207 -5.789 -7.082 1 97.25 79 CYS A CA 1
ATOM 615 C C . CYS A 1 79 ? -5.508 -6.566 -7.238 1 97.25 79 CYS A C 1
ATOM 617 O O . CYS A 1 79 ? -5.918 -7.289 -6.324 1 97.25 79 CYS A O 1
ATOM 619 N N . GLU A 1 80 ? -6.117 -6.496 -8.336 1 96.12 80 GLU A N 1
ATOM 620 C CA . GLU A 1 80 ? -7.328 -7.258 -8.625 1 96.12 80 GLU A CA 1
ATOM 621 C C . GLU A 1 80 ? -7.047 -8.758 -8.633 1 96.12 80 GLU A C 1
ATOM 623 O O . GLU A 1 80 ? -7.844 -9.547 -8.133 1 96.12 80 GLU A O 1
ATOM 628 N N . GLU A 1 81 ? -5.945 -9.086 -9.164 1 97.38 81 GLU A N 1
ATOM 629 C CA . GLU A 1 81 ? -5.531 -10.492 -9.164 1 97.38 81 GLU A CA 1
ATOM 630 C C . GLU A 1 81 ? -5.391 -11.023 -7.742 1 97.38 81 GLU A C 1
ATOM 632 O O . GLU A 1 81 ? -5.887 -12.109 -7.43 1 97.38 81 GLU A O 1
ATOM 637 N N . LEU A 1 82 ? -4.805 -10.258 -6.887 1 97.06 82 LEU A N 1
ATOM 638 C CA . LEU A 1 82 ? -4.598 -10.68 -5.504 1 97.06 82 LEU A CA 1
ATOM 639 C C . LEU A 1 82 ? -5.926 -10.766 -4.762 1 97.06 82 LEU A C 1
ATOM 641 O O . LEU A 1 82 ? -6.148 -11.688 -3.98 1 97.06 82 LEU A O 1
ATOM 645 N N . GLU A 1 83 ? -6.789 -9.836 -5.074 1 94.75 83 GLU A N 1
ATOM 646 C CA . GLU A 1 83 ? -8.094 -9.789 -4.418 1 94.75 83 GLU A CA 1
ATOM 647 C C . GLU A 1 83 ? -8.953 -10.992 -4.812 1 94.75 83 GLU A C 1
ATOM 649 O O . GLU A 1 83 ? -9.797 -11.438 -4.039 1 94.75 83 GLU A O 1
ATOM 654 N N . ASN A 1 84 ? -8.711 -11.438 -5.969 1 94.88 84 ASN A N 1
ATOM 655 C CA . ASN A 1 84 ? -9.523 -12.531 -6.492 1 94.88 84 ASN A CA 1
ATOM 656 C C . ASN A 1 84 ? -8.977 -13.891 -6.051 1 94.88 84 ASN A C 1
ATOM 658 O O . ASN A 1 84 ? -9.609 -14.922 -6.27 1 94.88 84 ASN A O 1
ATOM 662 N N . MET A 1 85 ? -7.828 -13.922 -5.457 1 94.88 85 MET A N 1
ATOM 663 C CA . MET A 1 85 ? -7.242 -15.156 -4.953 1 94.88 85 MET A CA 1
ATOM 664 C C . MET A 1 85 ? -7.824 -15.516 -3.588 1 94.88 85 MET A C 1
ATOM 666 O O . MET A 1 85 ? -8.125 -14.633 -2.785 1 94.88 85 MET A O 1
ATOM 670 N N . LYS A 1 86 ? -8.008 -16.766 -3.354 1 94.38 86 LYS A N 1
ATOM 671 C CA . LYS A 1 86 ? -8.422 -17.188 -2.018 1 94.38 86 LYS A CA 1
ATOM 672 C C . LYS A 1 86 ? -7.445 -16.672 -0.959 1 94.38 86 LYS A C 1
ATOM 674 O O . LYS A 1 86 ? -6.227 -16.734 -1.149 1 94.38 86 LYS A O 1
ATOM 679 N N . ASP A 1 87 ? -7.98 -16.297 0.146 1 92.31 87 ASP A N 1
ATOM 680 C CA . ASP A 1 87 ? -7.172 -15.68 1.191 1 92.31 87 ASP A CA 1
ATOM 681 C C . ASP A 1 87 ? -6.07 -16.625 1.67 1 92.31 87 ASP A C 1
ATOM 683 O O . ASP A 1 87 ? -4.93 -16.203 1.872 1 92.31 87 ASP A O 1
ATOM 687 N N . ASP A 1 88 ? -6.41 -17.844 1.749 1 93.31 88 ASP A N 1
ATOM 688 C CA . ASP A 1 88 ? -5.461 -18.812 2.305 1 93.31 88 ASP A CA 1
ATOM 689 C C . ASP A 1 88 ? -4.383 -19.172 1.283 1 93.31 88 ASP A C 1
ATOM 691 O O . ASP A 1 88 ? -3.367 -19.766 1.632 1 93.31 88 ASP A O 1
ATOM 695 N N . CYS A 1 89 ? -4.555 -18.688 0.053 1 95.88 89 CYS A N 1
ATOM 696 C CA . CYS A 1 89 ? -3.59 -19.031 -0.986 1 95.88 89 CYS A CA 1
ATOM 697 C C . CYS A 1 89 ? -2.832 -17.797 -1.458 1 95.88 89 CYS A C 1
ATOM 699 O O . CYS A 1 89 ? -1.819 -17.906 -2.15 1 95.88 89 CYS A O 1
ATOM 701 N N . MET A 1 90 ? -3.238 -16.672 -1.139 1 96.44 90 MET A N 1
ATOM 702 C CA . MET A 1 90 ? -2.688 -15.414 -1.66 1 96.44 90 MET A CA 1
ATOM 703 C C . MET A 1 90 ? -1.185 -15.344 -1.412 1 96.44 90 MET A C 1
ATOM 705 O O . MET A 1 90 ? -0.406 -15.148 -2.348 1 96.44 90 MET A O 1
ATOM 709 N N . CYS A 1 91 ? -0.764 -15.664 -0.211 1 96.38 91 CYS A N 1
ATOM 710 C CA . CYS A 1 91 ? 0.654 -15.531 0.107 1 96.38 91 CYS A CA 1
ATOM 711 C C . CYS A 1 91 ? 1.461 -16.656 -0.529 1 96.38 91 CYS A C 1
ATOM 713 O O . CYS A 1 91 ? 2.576 -16.438 -1.006 1 96.38 91 CYS A O 1
ATOM 715 N N . GLU A 1 92 ? 0.893 -17.766 -0.528 1 94.62 92 GLU A N 1
ATOM 716 C CA . GLU A 1 92 ? 1.548 -18.875 -1.23 1 94.62 92 GLU A CA 1
ATOM 717 C C . GLU A 1 92 ? 1.675 -18.578 -2.723 1 94.62 92 GLU A C 1
ATOM 719 O O . GLU A 1 92 ? 2.711 -18.844 -3.33 1 94.62 92 GLU A O 1
ATOM 724 N N . GLY A 1 93 ? 0.625 -18 -3.299 1 96.75 93 GLY A N 1
ATOM 725 C CA . GLY A 1 93 ? 0.655 -17.641 -4.707 1 96.75 93 GLY A CA 1
ATOM 726 C C . GLY A 1 93 ? 1.743 -16.625 -5.039 1 96.75 93 GLY A C 1
ATOM 727 O O . GLY A 1 93 ? 2.479 -16.797 -6.012 1 96.75 93 GLY A O 1
ATOM 728 N N . ILE A 1 94 ? 1.918 -15.656 -4.211 1 97.75 94 ILE A N 1
ATOM 729 C CA . ILE A 1 94 ? 2.953 -14.641 -4.395 1 97.75 94 ILE A CA 1
ATOM 730 C C . ILE A 1 94 ? 4.332 -15.289 -4.27 1 97.75 94 ILE A C 1
ATOM 732 O O . ILE A 1 94 ? 5.227 -15.016 -5.074 1 97.75 94 ILE A O 1
ATOM 736 N N . HIS A 1 95 ? 4.484 -16.188 -3.309 1 96.31 95 HIS A N 1
ATOM 737 C CA . HIS A 1 95 ? 5.75 -16.875 -3.104 1 96.31 95 HIS A CA 1
ATOM 738 C C . HIS A 1 95 ? 6.133 -17.703 -4.328 1 96.31 95 HIS A C 1
ATOM 740 O O . HIS A 1 95 ? 7.266 -17.625 -4.805 1 96.31 95 HIS A O 1
ATOM 746 N N . GLN A 1 96 ? 5.176 -18.391 -4.797 1 94.88 96 GLN A N 1
ATOM 747 C CA . GLN A 1 96 ? 5.426 -19.234 -5.969 1 94.88 96 GLN A CA 1
ATOM 748 C C . GLN A 1 96 ? 5.789 -18.375 -7.184 1 94.88 96 GLN A C 1
ATOM 750 O O . GLN A 1 96 ? 6.695 -18.734 -7.945 1 94.88 96 GLN A O 1
ATOM 755 N N . MET A 1 97 ? 5.102 -17.297 -7.32 1 96.69 97 MET A N 1
ATOM 756 C CA . MET A 1 97 ? 5.359 -16.406 -8.445 1 96.69 97 MET A CA 1
ATOM 757 C C . MET A 1 97 ? 6.801 -15.898 -8.422 1 96.69 97 MET A C 1
ATOM 759 O O . MET A 1 97 ? 7.492 -15.953 -9.445 1 96.69 97 MET A O 1
ATOM 763 N N . VAL A 1 98 ? 7.246 -15.508 -7.324 1 96.5 98 VAL A N 1
ATOM 764 C CA . VAL A 1 98 ? 8.586 -14.945 -7.219 1 96.5 98 VAL A CA 1
ATOM 765 C C . VAL A 1 98 ? 9.625 -16.047 -7.355 1 96.5 98 VAL A C 1
ATOM 767 O O . VAL A 1 98 ? 10.688 -15.844 -7.957 1 96.5 98 VAL A O 1
ATOM 770 N N . GLN A 1 99 ? 9.312 -17.234 -6.816 1 93 99 GLN A N 1
ATOM 771 C CA . GLN A 1 99 ? 10.227 -18.359 -6.941 1 93 99 GLN A CA 1
ATOM 772 C C . GLN A 1 99 ? 10.406 -18.766 -8.398 1 93 99 GLN A C 1
ATOM 774 O O . GLN A 1 99 ? 11.523 -19.062 -8.836 1 93 99 GLN A O 1
ATOM 779 N N . GLN A 1 100 ? 9.328 -18.75 -9.047 1 93.31 100 GLN A N 1
ATOM 780 C CA . GLN A 1 100 ? 9.383 -19.094 -10.469 1 93.31 100 GLN A CA 1
ATOM 781 C C . GLN A 1 100 ? 10.25 -18.094 -11.234 1 93.31 100 GLN A C 1
ATOM 783 O O . GLN A 1 100 ? 11.023 -18.484 -12.117 1 93.31 100 GLN A O 1
ATOM 788 N N . GLN A 1 101 ? 10.211 -16.891 -10.891 1 94.38 101 GLN A N 1
ATOM 789 C CA . GLN A 1 101 ? 11.016 -15.859 -11.539 1 94.38 101 GLN A CA 1
ATOM 790 C C . GLN A 1 101 ? 12.5 -16.031 -11.203 1 94.38 101 GLN A C 1
ATOM 792 O O . GLN A 1 101 ? 13.359 -15.812 -12.062 1 94.38 101 GLN A O 1
ATOM 797 N N . HIS A 1 102 ? 12.734 -16.438 -9.984 1 92.75 102 HIS A N 1
ATOM 798 C CA . HIS A 1 102 ? 14.109 -16.672 -9.57 1 92.75 102 HIS A CA 1
ATOM 799 C C . HIS A 1 102 ? 14.75 -17.797 -10.391 1 92.75 102 HIS A C 1
ATOM 801 O O . HIS A 1 102 ? 15.906 -17.688 -10.805 1 92.75 102 HIS A O 1
ATOM 807 N N . GLN A 1 103 ? 14.062 -18.812 -10.602 1 91.19 103 GLN A N 1
ATOM 808 C CA . GLN A 1 103 ? 14.555 -19.969 -11.359 1 91.19 103 GLN A CA 1
ATOM 809 C C . GLN A 1 103 ? 14.82 -19.594 -12.812 1 91.19 103 GLN A C 1
ATOM 811 O O . GLN A 1 103 ? 15.766 -20.094 -13.422 1 91.19 103 GLN A O 1
ATOM 816 N N . LYS A 1 104 ? 14.07 -18.641 -13.227 1 91 104 LYS A N 1
ATOM 817 C CA . LYS A 1 104 ? 14.18 -18.234 -14.633 1 91 104 LYS A CA 1
ATOM 818 C C . LYS A 1 104 ? 15.328 -17.266 -14.836 1 91 104 LYS A C 1
ATOM 820 O O . LYS A 1 104 ? 16.047 -17.328 -15.836 1 91 104 LYS A O 1
ATOM 825 N N . TYR A 1 105 ? 15.641 -16.375 -13.922 1 89.94 105 TYR A N 1
ATOM 826 C CA . TYR A 1 105 ? 16.547 -15.25 -14.156 1 89.94 105 TYR A CA 1
ATOM 827 C C . TYR A 1 105 ? 17.828 -15.414 -13.344 1 89.94 105 TYR A C 1
ATOM 829 O O . TYR A 1 105 ? 18.797 -14.688 -13.562 1 89.94 105 TYR A O 1
ATOM 837 N N . GLN A 1 106 ? 17.953 -16.484 -12.5 1 84.69 106 GLN A N 1
ATOM 838 C CA . GLN A 1 106 ? 19.14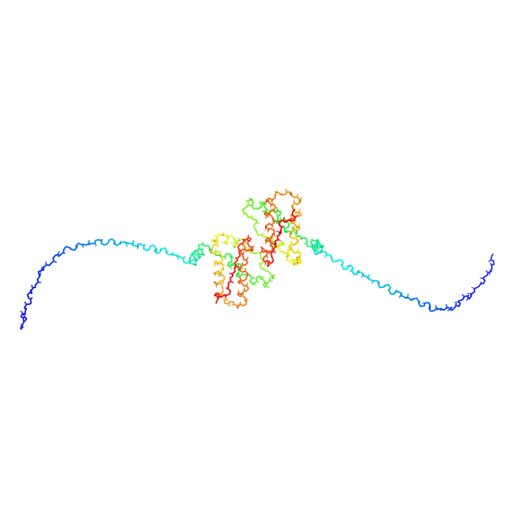1 -16.797 -11.711 1 84.69 106 GLN A CA 1
ATOM 839 C C . GLN A 1 106 ? 19.75 -15.539 -11.094 1 84.69 106 GLN A C 1
ATOM 841 O O . GLN A 1 106 ? 20.953 -15.281 -11.25 1 84.69 106 GLN A O 1
ATOM 846 N N . ARG A 1 107 ? 19 -14.797 -10.391 1 85.25 107 ARG A N 1
ATOM 847 C CA . ARG A 1 107 ? 19.406 -13.547 -9.766 1 85.25 107 ARG A CA 1
ATOM 848 C C . ARG A 1 107 ? 20.375 -13.805 -8.609 1 85.25 107 ARG A C 1
ATOM 850 O O . ARG A 1 107 ? 20.344 -14.867 -7.996 1 85.25 107 ARG A O 1
ATOM 857 N N . GLU A 1 108 ? 21.25 -12.883 -8.445 1 90.94 108 GLU A N 1
ATOM 858 C CA . GLU A 1 108 ? 22.109 -12.945 -7.262 1 90.94 108 GLU A CA 1
ATOM 859 C C . GLU A 1 108 ? 21.281 -12.992 -5.984 1 90.94 108 GLU A C 1
ATOM 861 O O . GLU A 1 108 ? 20.156 -12.5 -5.949 1 90.94 108 GLU A O 1
ATOM 866 N N . GLU A 1 109 ? 21.844 -13.578 -4.977 1 91.44 109 GLU A N 1
ATOM 867 C CA . GLU A 1 109 ? 21.141 -13.797 -3.713 1 91.44 109 GLU A CA 1
ATOM 868 C C . GLU A 1 109 ? 20.594 -12.484 -3.152 1 91.44 109 GLU A C 1
ATOM 870 O O . GLU A 1 109 ? 19.453 -12.422 -2.703 1 91.44 109 GLU A O 1
ATOM 875 N N . LYS A 1 110 ? 21.453 -11.461 -3.23 1 92.94 110 LYS A N 1
ATOM 876 C CA . LYS A 1 110 ? 21.047 -10.172 -2.676 1 92.94 110 LYS A CA 1
ATOM 877 C C . LYS A 1 110 ? 19.859 -9.602 -3.43 1 92.94 110 LYS A C 1
ATOM 879 O O . LYS A 1 110 ? 18.938 -9.062 -2.816 1 92.94 110 LYS A O 1
ATOM 884 N N . GLN A 1 111 ? 19.859 -9.727 -4.703 1 92 111 GLN A N 1
ATOM 885 C CA . GLN A 1 111 ? 18.766 -9.242 -5.535 1 92 111 GLN A CA 1
ATOM 886 C C . GLN A 1 111 ? 17.484 -10.031 -5.281 1 92 111 GLN A C 1
ATOM 888 O O . GLN A 1 111 ? 16.391 -9.461 -5.223 1 92 111 GLN A O 1
ATOM 893 N N . GLN A 1 112 ? 17.672 -11.242 -5.125 1 93.88 112 GLN A N 1
ATOM 894 C CA . GLN A 1 112 ? 16.516 -12.102 -4.855 1 93.88 112 GLN A CA 1
ATOM 895 C C . GLN A 1 112 ? 15.875 -11.75 -3.518 1 93.88 112 GLN A C 1
ATOM 897 O O . GLN A 1 112 ? 14.648 -11.766 -3.393 1 93.88 112 GLN A O 1
ATOM 902 N N . GLU A 1 113 ? 16.688 -11.461 -2.566 1 94.06 113 GLU A N 1
ATOM 903 C CA . GLU A 1 113 ? 16.172 -11.062 -1.254 1 94.06 113 GLU A CA 1
ATOM 904 C C . GLU A 1 113 ? 15.336 -9.797 -1.346 1 94.06 113 GLU A C 1
ATOM 906 O O . GLU A 1 113 ? 14.266 -9.711 -0.743 1 94.06 113 GLU A O 1
ATOM 911 N N . GLN A 1 114 ? 15.859 -8.883 -2.166 1 94.12 114 GLN A N 1
ATOM 912 C CA . GLN A 1 114 ? 15.125 -7.633 -2.344 1 94.12 114 GLN A CA 1
ATOM 913 C C . GLN A 1 114 ? 13.789 -7.871 -3.043 1 94.12 114 GLN A C 1
ATOM 915 O O . GLN A 1 114 ? 12.781 -7.266 -2.684 1 94.12 114 GLN A O 1
ATOM 920 N N . MET A 1 115 ? 13.844 -8.766 -3.953 1 95.44 115 MET A N 1
ATOM 921 C CA . MET A 1 115 ? 12.625 -9.125 -4.68 1 95.44 115 MET A CA 1
ATOM 922 C C . MET A 1 115 ? 11.602 -9.75 -3.746 1 95.44 115 MET A C 1
ATOM 924 O O . MET A 1 115 ? 10.414 -9.438 -3.818 1 95.44 115 MET A O 1
ATOM 928 N N . MET A 1 116 ? 12.07 -10.555 -2.84 1 95.81 116 MET A N 1
ATOM 929 C CA . MET A 1 116 ? 11.195 -11.234 -1.888 1 95.81 116 MET A CA 1
ATOM 930 C C . MET A 1 116 ? 10.578 -10.242 -0.909 1 95.81 116 MET A C 1
ATOM 932 O O . MET A 1 116 ? 9.383 -10.312 -0.615 1 95.81 116 MET A O 1
ATOM 936 N N . LYS A 1 117 ? 11.398 -9.352 -0.472 1 95.19 117 LYS A N 1
ATOM 937 C CA . LYS A 1 117 ? 10.93 -8.328 0.464 1 95.19 117 LYS A CA 1
ATOM 938 C C . LYS A 1 117 ? 9.867 -7.445 -0.175 1 95.19 117 LYS A C 1
ATOM 940 O O . LYS A 1 117 ? 8.859 -7.121 0.459 1 95.19 117 LYS A O 1
ATOM 945 N N . LYS A 1 118 ? 10.109 -7.125 -1.409 1 96.38 118 LYS A N 1
ATOM 946 C CA . LYS A 1 118 ? 9.125 -6.332 -2.129 1 96.38 118 LYS A CA 1
ATOM 947 C C . LYS A 1 118 ? 7.824 -7.113 -2.32 1 96.38 118 LYS A C 1
ATOM 949 O O . LYS A 1 118 ? 6.734 -6.574 -2.123 1 96.38 118 LYS A O 1
ATOM 954 N N . ALA A 1 119 ? 7.922 -8.305 -2.713 1 97.44 119 ALA A N 1
ATOM 955 C CA . ALA A 1 119 ? 6.75 -9.141 -2.967 1 97.44 119 ALA A CA 1
ATOM 956 C C . ALA A 1 119 ? 5.895 -9.281 -1.712 1 97.44 119 ALA A C 1
ATOM 958 O O . ALA A 1 119 ? 4.664 -9.328 -1.797 1 97.44 119 ALA A O 1
ATOM 959 N N . GLU A 1 120 ? 6.52 -9.352 -0.561 1 96.69 120 GLU A N 1
ATOM 960 C CA . GLU A 1 120 ? 5.816 -9.461 0.714 1 96.69 120 GLU A CA 1
ATOM 961 C C . GLU A 1 120 ? 4.895 -8.266 0.938 1 96.69 120 GLU A C 1
ATOM 963 O O . GLU A 1 120 ? 3.916 -8.359 1.684 1 96.69 120 GLU A O 1
ATOM 968 N N . LYS A 1 121 ? 5.219 -7.156 0.289 1 95.31 121 LYS A N 1
ATOM 969 C CA . LYS A 1 121 ? 4.508 -5.906 0.547 1 95.31 121 LYS A CA 1
ATOM 970 C C . LYS A 1 121 ? 3.354 -5.715 -0.433 1 95.31 121 LYS A C 1
ATOM 972 O O . LYS A 1 121 ? 2.518 -4.828 -0.252 1 95.31 121 LYS A O 1
ATOM 977 N N . LEU A 1 122 ? 3.234 -6.547 -1.411 1 97.31 122 LEU A N 1
ATOM 978 C CA . LEU A 1 122 ? 2.252 -6.348 -2.473 1 97.31 122 LEU A CA 1
ATOM 979 C C . LEU A 1 122 ? 0.842 -6.258 -1.9 1 97.31 122 LEU A C 1
ATOM 981 O O . LEU A 1 122 ? 0.091 -5.34 -2.232 1 97.31 122 LEU A O 1
ATOM 985 N N . PRO A 1 123 ? 0.459 -7.102 -0.937 1 96.56 123 PRO A N 1
ATOM 986 C CA . PRO A 1 123 ? -0.909 -7.008 -0.423 1 96.56 123 PRO A CA 1
ATOM 987 C C . PRO A 1 123 ? -1.18 -5.688 0.292 1 96.56 123 PRO A C 1
ATOM 989 O O . PRO A 1 123 ? -2.217 -5.059 0.065 1 96.56 123 PRO A O 1
ATOM 992 N N . SER A 1 124 ? -0.218 -5.254 1.052 1 94.25 124 SER A N 1
ATOM 993 C CA . SER A 1 124 ? -0.412 -4 1.768 1 94.25 124 SER A CA 1
ATOM 994 C C . SER A 1 124 ? -0.423 -2.812 0.81 1 94.25 124 SER A C 1
ATOM 996 O O . SER A 1 124 ? -1.186 -1.862 0.999 1 94.25 124 SER A O 1
ATOM 998 N N . MET A 1 125 ? 0.384 -2.914 -0.185 1 95.81 125 MET A N 1
ATOM 999 C CA . MET A 1 125 ? 0.426 -1.838 -1.17 1 95.81 125 MET A CA 1
ATOM 1000 C C . MET A 1 125 ? -0.877 -1.771 -1.96 1 95.81 125 MET A C 1
ATOM 1002 O O . MET A 1 125 ? -1.194 -0.741 -2.557 1 95.81 125 MET A O 1
ATOM 1006 N N . CYS A 1 126 ? -1.578 -2.828 -1.855 1 96 126 CYS A N 1
ATOM 1007 C CA . CYS A 1 126 ? -2.869 -2.896 -2.531 1 96 126 CYS A CA 1
ATOM 1008 C C . CYS A 1 126 ? -4.004 -2.564 -1.572 1 96 126 CYS A C 1
ATOM 1010 O O . CYS A 1 126 ? -5.18 -2.664 -1.935 1 96 126 CYS A O 1
ATOM 1012 N N . GLY A 1 127 ? -3.639 -2.281 -0.401 1 91.88 127 GLY A N 1
ATOM 1013 C CA . GLY A 1 127 ? -4.641 -1.87 0.571 1 91.88 127 GLY A CA 1
ATOM 1014 C C . GLY A 1 127 ? -5.273 -3.035 1.307 1 91.88 127 GLY A C 1
ATOM 1015 O O . GLY A 1 127 ? -6.305 -2.877 1.962 1 91.88 127 GLY A O 1
ATOM 1016 N N . MET A 1 128 ? -4.625 -4.176 1.172 1 93 128 MET A N 1
ATOM 1017 C CA . MET A 1 128 ? -5.152 -5.352 1.861 1 93 128 MET A CA 1
ATOM 1018 C C . MET A 1 128 ? -4.605 -5.441 3.281 1 93 128 MET A C 1
ATOM 1020 O O . MET A 1 128 ? -3.482 -5.004 3.547 1 93 128 MET A O 1
ATOM 1024 N N . SER A 1 129 ? -5.355 -6 4.129 1 87.38 129 SER A N 1
ATOM 1025 C CA . SER A 1 129 ? -4.957 -6.102 5.531 1 87.38 129 SER A CA 1
ATOM 1026 C C . SER A 1 129 ? -3.93 -7.211 5.73 1 87.38 129 SER A C 1
ATOM 1028 O O . SER A 1 129 ? -3.146 -7.172 6.684 1 87.38 129 SER A O 1
ATOM 1030 N N . GLN A 1 130 ? -3.908 -8.031 4.809 1 85.25 130 GLN A N 1
ATOM 1031 C CA . GLN A 1 130 ? -2.998 -9.172 4.91 1 85.25 130 GLN A CA 1
ATOM 1032 C C . GLN A 1 130 ? -1.605 -8.805 4.406 1 85.25 130 GLN A C 1
ATOM 1034 O O . GLN A 1 130 ? -1.466 -8.023 3.465 1 85.25 130 GLN A O 1
ATOM 1039 N N . SER A 1 131 ? -0.664 -9.297 5.113 1 87.56 131 SER A N 1
ATOM 1040 C CA . SER A 1 131 ? 0.723 -9.227 4.664 1 87.56 131 SER A CA 1
ATOM 1041 C C . SER A 1 131 ? 1.362 -10.609 4.617 1 87.56 131 SER A C 1
ATOM 1043 O O . SER A 1 131 ? 0.864 -11.555 5.234 1 87.56 131 SER A O 1
ATOM 1045 N N . CYS A 1 132 ? 2.307 -10.664 3.803 1 94.69 132 CYS A N 1
ATOM 1046 C CA . CYS A 1 132 ? 3.006 -11.938 3.66 1 94.69 132 CYS A CA 1
ATOM 1047 C C . CYS A 1 132 ? 4.387 -11.875 4.305 1 94.69 132 CYS A C 1
ATOM 1049 O O . CYS A 1 132 ? 5 -10.805 4.367 1 94.69 132 CYS A O 1
ATOM 1051 N N . LYS A 1 133 ? 4.812 -12.93 4.918 1 92.25 133 LYS A N 1
ATOM 1052 C CA . LYS A 1 133 ? 6.176 -13.125 5.406 1 92.25 133 LYS A CA 1
ATOM 1053 C C . LYS A 1 133 ? 6.773 -14.422 4.871 1 92.25 133 LYS A C 1
ATOM 1055 O O . LYS A 1 133 ? 6.262 -15.508 5.148 1 92.25 133 LYS A O 1
ATOM 1060 N N . PHE A 1 134 ? 7.75 -14.125 4.004 1 89.38 134 PHE A N 1
ATOM 1061 C CA . PHE A 1 134 ? 8.367 -15.305 3.406 1 89.38 134 PHE A CA 1
ATOM 1062 C C . PHE A 1 134 ? 9.633 -15.695 4.168 1 89.38 134 PHE A C 1
ATOM 1064 O O . PHE A 1 134 ? 10.367 -14.828 4.652 1 89.38 134 PHE A O 1
ATOM 1071 N N . HIS A 1 135 ? 9.789 -16.859 4.895 1 72.25 135 HIS A N 1
ATOM 1072 C CA . HIS A 1 135 ? 10.984 -17.312 5.586 1 72.25 135 HIS A CA 1
ATOM 1073 C C . HIS A 1 135 ? 12.078 -17.703 4.594 1 72.25 135 HIS A C 1
ATOM 1075 O O . HIS A 1 135 ? 11.789 -18.125 3.473 1 72.25 135 HIS A O 1
ATOM 1081 N N . GLY A 1 136 ? 13.281 -16.969 4.59 1 56.44 136 GLY A N 1
ATOM 1082 C CA . GLY A 1 136 ? 14.469 -17.328 3.832 1 56.44 136 GLY A CA 1
ATOM 1083 C C . GLY A 1 136 ? 14.609 -18.812 3.605 1 56.44 136 GLY A C 1
ATOM 1084 O O . GLY A 1 136 ? 15.469 -19.25 2.836 1 56.44 136 GLY A O 1
ATOM 1085 N N . ASN A 1 137 ? 14.109 -19.703 4.426 1 46.56 137 ASN A N 1
ATOM 1086 C CA . ASN A 1 137 ? 14.688 -21.031 4.289 1 46.56 137 ASN A CA 1
ATOM 1087 C C . ASN A 1 137 ? 14.375 -21.656 2.926 1 46.56 137 ASN A C 1
ATOM 1089 O O . ASN A 1 137 ? 14.859 -22.734 2.6 1 46.56 137 ASN A O 1
ATOM 1093 N N . GLY A 1 138 ? 13.305 -21.562 2.439 1 41 138 GLY A N 1
ATOM 1094 C CA . GLY A 1 138 ? 13.055 -22.516 1.376 1 41 138 GLY A CA 1
ATOM 1095 C C . GLY A 1 138 ? 13.859 -22.25 0.121 1 41 138 GLY A C 1
ATOM 1096 O O . GLY A 1 138 ? 13.547 -22.766 -0.951 1 41 138 GLY A O 1
ATOM 1097 N N . PHE A 1 139 ? 14.797 -21.344 0.01 1 36.31 139 PHE A N 1
ATOM 1098 C CA . PHE A 1 139 ? 15.68 -21.562 -1.128 1 36.31 139 PHE A CA 1
ATOM 1099 C C . PHE A 1 139 ? 16.656 -22.688 -0.847 1 36.31 139 PHE A C 1
ATOM 1101 O O . PHE A 1 139 ? 17 -22.953 0.308 1 36.31 139 PHE A O 1
ATOM 1108 N N . MET B 1 1 ? 28.75 93 16.484 1 24.77 1 MET B N 1
ATOM 1109 C CA . MET B 1 1 ? 29.828 92.438 15.664 1 24.77 1 MET B CA 1
ATOM 1110 C C . MET B 1 1 ? 30.766 91.562 16.516 1 24.77 1 MET B C 1
ATOM 1112 O O . MET B 1 1 ? 31.312 90.562 16.047 1 24.77 1 MET B O 1
ATOM 1116 N N . ALA B 1 2 ? 31.438 92.188 17.438 1 27.05 2 ALA B N 1
ATOM 1117 C CA . ALA B 1 2 ? 32.781 91.812 17.844 1 27.05 2 ALA B CA 1
ATOM 1118 C C . ALA B 1 2 ? 32.781 90.438 18.469 1 27.05 2 ALA B C 1
ATOM 1120 O O . ALA B 1 2 ? 31.719 89.938 18.875 1 27.05 2 ALA B O 1
ATOM 1121 N N . ARG B 1 3 ? 33.969 90 18.906 1 30.73 3 ARG B N 1
ATOM 1122 C CA . ARG B 1 3 ? 35.125 89.125 18.906 1 30.73 3 ARG B CA 1
ATOM 1123 C C . ARG B 1 3 ? 35.094 88.188 20.109 1 30.73 3 ARG B C 1
ATOM 1125 O O . ARG B 1 3 ? 36.125 87.562 20.438 1 30.73 3 ARG B O 1
ATOM 1132 N N . SER B 1 4 ? 34.156 88.5 21.094 1 37.25 4 SER B N 1
ATOM 1133 C CA . SER B 1 4 ? 34.562 87.938 22.359 1 37.25 4 SER B CA 1
ATOM 1134 C C . SER B 1 4 ? 34.781 86.438 22.266 1 37.25 4 SER B C 1
ATOM 1136 O O . SER B 1 4 ? 33.781 85.688 22.297 1 37.25 4 SER B O 1
ATOM 1138 N N . ILE B 1 5 ? 35.812 85.938 21.625 1 25.44 5 ILE B N 1
ATOM 1139 C CA . ILE B 1 5 ? 36.281 84.688 21.047 1 25.44 5 ILE B CA 1
ATOM 1140 C C . ILE B 1 5 ? 36.438 83.625 22.141 1 25.44 5 ILE B C 1
ATOM 1142 O O . ILE B 1 5 ? 35.938 82.5 22.016 1 25.44 5 ILE B O 1
ATOM 1146 N N . ILE B 1 6 ? 37.375 83.75 23.25 1 29.03 6 ILE B N 1
ATOM 1147 C CA . ILE B 1 6 ? 38.438 82.75 23.172 1 29.03 6 ILE B CA 1
ATOM 1148 C C . ILE B 1 6 ? 38 81.438 23.797 1 29.03 6 ILE B C 1
ATOM 1150 O O . ILE B 1 6 ? 37.188 81.438 24.703 1 29.03 6 ILE B O 1
ATOM 1154 N N . LEU B 1 7 ? 38.938 80.25 23.781 1 27.09 7 LEU B N 1
ATOM 1155 C CA . LEU B 1 7 ? 39.219 78.875 23.328 1 27.09 7 LEU B CA 1
ATOM 1156 C C . LEU B 1 7 ? 39.062 77.875 24.469 1 27.09 7 LEU B C 1
ATOM 1158 O O . LEU B 1 7 ? 38.281 76.875 24.359 1 27.09 7 LEU B O 1
ATOM 1162 N N . VAL B 1 8 ? 40.25 77.188 25.156 1 26.11 8 VAL B N 1
ATOM 1163 C CA . VAL B 1 8 ? 40.844 75.875 24.906 1 26.11 8 VAL B CA 1
ATOM 1164 C C . VAL B 1 8 ? 40.375 74.938 26.016 1 26.11 8 VAL B C 1
ATOM 1166 O O . VAL B 1 8 ? 39.844 73.875 25.719 1 26.11 8 VAL B O 1
ATOM 1169 N N . ALA B 1 9 ? 41.25 74.625 27.125 1 26.33 9 ALA B N 1
ATOM 1170 C CA . ALA B 1 9 ? 42.062 73.438 27.266 1 26.33 9 ALA B CA 1
ATOM 1171 C C . ALA B 1 9 ? 41.5 72.438 28.328 1 26.33 9 ALA B C 1
ATOM 1173 O O . ALA B 1 9 ? 42.156 71.5 28.719 1 26.33 9 ALA B O 1
ATOM 1174 N N . LEU B 1 10 ? 40.344 72.688 28.906 1 28.39 10 LEU B N 1
ATOM 1175 C CA . LEU B 1 10 ? 40.25 71.938 30.156 1 28.39 10 LEU B CA 1
ATOM 1176 C C . LEU B 1 10 ? 40.219 70.438 29.922 1 28.39 10 LEU B C 1
ATOM 1178 O O . LEU B 1 10 ? 39.156 69.875 29.688 1 28.39 10 LEU B O 1
ATOM 1182 N N . LEU B 1 11 ? 41.312 69.75 29.141 1 28.31 11 LEU B N 1
ATOM 1183 C CA . LEU B 1 11 ? 41.375 68.375 28.641 1 28.31 11 LEU B CA 1
ATOM 1184 C C . LEU B 1 11 ? 41.5 67.375 29.781 1 28.31 11 LEU B C 1
ATOM 1186 O O . LEU B 1 11 ? 41.312 66.188 29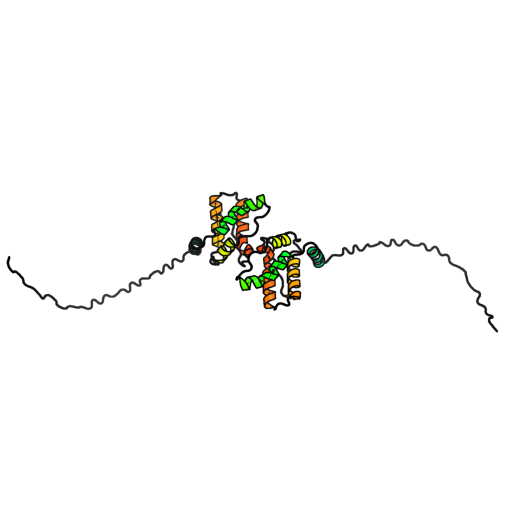.578 1 28.31 11 LEU B O 1
ATOM 1190 N N . VAL B 1 12 ? 42.219 67.562 30.969 1 28.56 12 VAL B N 1
ATOM 1191 C CA . VAL B 1 12 ? 43.094 66.562 31.438 1 28.56 12 VAL B CA 1
ATOM 1192 C C . VAL B 1 12 ? 42.312 65.312 31.797 1 28.56 12 VAL B C 1
ATOM 1194 O O . VAL B 1 12 ? 41.094 65.375 32.062 1 28.56 12 VAL B O 1
ATOM 1197 N N . GLY B 1 13 ? 42.938 64.062 32.594 1 26.75 13 GLY B N 1
ATOM 1198 C CA . GLY B 1 13 ? 43.562 62.75 32.625 1 26.75 13 GLY B CA 1
ATOM 1199 C C . GLY B 1 13 ? 42.781 61.75 33.469 1 26.75 13 GLY B C 1
ATOM 1200 O O . GLY B 1 13 ? 43.156 60.594 33.531 1 26.75 13 GLY B O 1
ATOM 1201 N N . LEU B 1 14 ? 42.094 62.156 34.562 1 32.78 14 LEU B N 1
ATOM 1202 C CA . LEU B 1 14 ? 42.219 61.188 35.656 1 32.78 14 LEU B CA 1
ATOM 1203 C C . LEU B 1 14 ? 41.469 59.906 35.375 1 32.78 14 LEU B C 1
ATOM 1205 O O . LEU B 1 14 ? 40.219 59.938 35.25 1 32.78 14 LEU B O 1
ATOM 1209 N N . VAL B 1 15 ? 42.094 58.812 34.75 1 32.88 15 VAL B N 1
ATOM 1210 C CA . VAL B 1 15 ? 41.75 57.531 34.188 1 32.88 15 VAL B CA 1
ATOM 1211 C C . VAL B 1 15 ? 41.281 56.594 35.281 1 32.88 15 VAL B C 1
ATOM 1213 O O . VAL B 1 15 ? 41.094 55.406 35.094 1 32.88 15 VAL B O 1
ATOM 1216 N N . ALA B 1 16 ? 40.938 57.031 36.531 1 33.03 16 ALA B N 1
ATOM 1217 C CA . ALA B 1 16 ? 41.031 55.969 37.531 1 33.03 16 ALA B CA 1
ATOM 1218 C C . ALA B 1 16 ? 40.156 54.781 37.125 1 33.03 16 ALA B C 1
ATOM 1220 O O . ALA B 1 16 ? 39.125 54.906 36.5 1 33.03 16 ALA B O 1
ATOM 1221 N N . ILE B 1 17 ? 40.844 53.531 37.25 1 32.38 17 ILE B N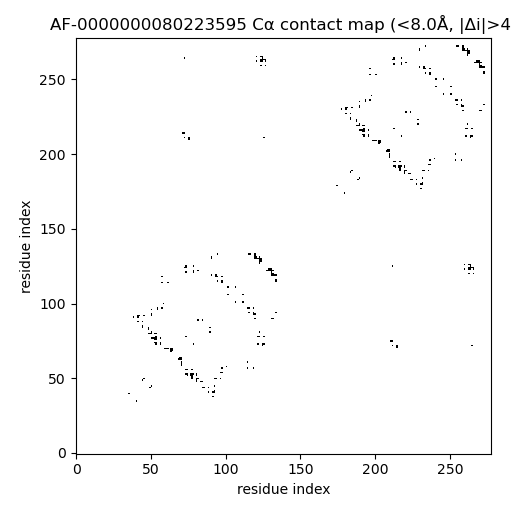 1
ATOM 1222 C CA . ILE B 1 17 ? 40.625 52.125 36.938 1 32.38 17 ILE B CA 1
ATOM 1223 C C . ILE B 1 17 ? 39.344 51.625 37.562 1 32.38 17 ILE B C 1
ATOM 1225 O O . ILE B 1 17 ? 39.219 51.562 38.781 1 32.38 17 ILE B O 1
ATOM 1229 N N . ALA B 1 18 ? 38.25 52.375 37.438 1 32.09 18 ALA B N 1
ATOM 1230 C CA . ALA B 1 18 ? 36.969 51.875 37.969 1 32.09 18 ALA B CA 1
ATOM 1231 C C . ALA B 1 18 ? 36.781 50.406 37.594 1 32.09 18 ALA B C 1
ATOM 1233 O O . ALA B 1 18 ? 36.719 50.031 36.406 1 32.09 18 ALA B O 1
ATOM 1234 N N . GLU B 1 19 ? 37.625 49.562 38.406 1 36.38 19 GLU B N 1
ATOM 1235 C CA . GLU B 1 19 ? 37.5 48.125 38.312 1 36.38 19 GLU B CA 1
ATOM 1236 C C . GLU B 1 19 ? 36.031 47.688 38.281 1 36.38 19 GLU B C 1
ATOM 1238 O O . GLU B 1 19 ? 35.281 47.938 39.25 1 36.38 19 GLU B O 1
ATOM 1243 N N . ALA B 1 20 ? 35.375 48.219 37.344 1 34.06 20 ALA B N 1
ATOM 1244 C CA . ALA B 1 20 ? 34 47.812 37.031 1 34.06 20 ALA B CA 1
ATOM 1245 C C . ALA B 1 20 ? 33.844 46.281 37.156 1 34.06 20 ALA B C 1
ATOM 1247 O O . ALA B 1 20 ? 34.5 45.531 36.438 1 34.06 20 ALA B O 1
ATOM 1248 N N . SER B 1 21 ? 33.906 45.875 38.438 1 35.94 21 SER B N 1
ATOM 1249 C CA . SER B 1 21 ? 33.531 44.469 38.719 1 35.94 21 SER B CA 1
ATOM 1250 C C . SER B 1 21 ? 32.469 44 37.75 1 35.94 21 SER B C 1
ATOM 1252 O O . SER B 1 21 ? 31.359 44.562 37.719 1 35.94 21 SER B O 1
ATOM 1254 N N . THR B 1 22 ? 32.844 43.844 36.5 1 31.58 22 THR B N 1
ATOM 1255 C CA . THR B 1 22 ? 32.062 43.188 35.469 1 31.58 22 THR B CA 1
ATOM 1256 C C . THR B 1 22 ? 31.266 42.031 36 1 31.58 22 THR B C 1
ATOM 1258 O O . THR B 1 22 ? 31.844 41.031 36.469 1 31.58 22 THR B O 1
ATOM 1261 N N . TYR B 1 23 ? 30.5 42.25 37.125 1 36.88 23 TYR B N 1
ATOM 1262 C CA . TYR B 1 23 ? 29.547 41.219 37.438 1 36.88 23 TYR B CA 1
ATOM 1263 C C . TYR B 1 23 ? 29.078 40.5 36.188 1 36.88 23 TYR B C 1
ATOM 1265 O O . TYR B 1 23 ? 28.781 41.125 35.156 1 36.88 23 TYR B O 1
ATOM 1273 N N . ARG B 1 24 ? 29.906 39.469 35.812 1 33.25 24 ARG B N 1
ATOM 1274 C CA . ARG B 1 24 ? 29.562 38.531 34.75 1 33.25 24 ARG B CA 1
ATOM 1275 C C . ARG B 1 24 ? 28.062 38.25 34.75 1 33.25 24 ARG B C 1
ATOM 1277 O O . ARG B 1 24 ? 27.516 37.781 35.75 1 33.25 24 ARG B O 1
ATOM 1284 N N . THR B 1 25 ? 27.281 39.281 34.5 1 34.12 25 THR B N 1
ATOM 1285 C CA . THR B 1 25 ? 25.938 38.906 34.062 1 34.12 25 THR B CA 1
ATOM 1286 C C . THR B 1 25 ? 25.938 37.625 33.25 1 34.12 25 THR B C 1
ATOM 1288 O O . THR B 1 25 ? 26.562 37.562 32.188 1 34.12 25 THR B O 1
ATOM 1291 N N . THR B 1 26 ? 26.328 36.594 33.938 1 33.5 26 THR B N 1
ATOM 1292 C CA . THR B 1 26 ? 26.047 35.312 33.281 1 33.5 26 THR B CA 1
ATOM 1293 C C . THR B 1 26 ? 24.719 35.375 32.531 1 33.5 26 THR B C 1
ATOM 1295 O O . THR B 1 26 ? 23.656 35.594 33.156 1 33.5 26 THR B O 1
ATOM 1298 N N . VAL B 1 27 ? 24.656 36.188 31.531 1 34.38 27 VAL B N 1
ATOM 1299 C CA . VAL B 1 27 ? 23.578 36.031 30.562 1 34.38 27 VAL B CA 1
ATOM 1300 C C . VAL B 1 27 ? 23.188 34.531 30.484 1 34.38 27 VAL B C 1
ATOM 1302 O O . VAL B 1 27 ? 24 33.719 30.047 1 34.38 27 VAL B O 1
ATOM 1305 N N . ILE B 1 28 ? 22.859 33.906 31.547 1 35.66 28 ILE B N 1
ATOM 1306 C CA . ILE B 1 28 ? 22.109 32.688 31.344 1 35.66 28 ILE B CA 1
ATOM 1307 C C . ILE B 1 28 ? 21.219 32.812 30.109 1 35.66 28 ILE B C 1
ATOM 1309 O O . ILE B 1 28 ? 20.25 33.594 30.109 1 35.66 28 ILE B O 1
ATOM 1313 N N . THR B 1 29 ? 21.766 33.312 28.984 1 35.06 29 THR B N 1
ATOM 1314 C CA . THR B 1 29 ? 20.953 32.938 27.828 1 35.06 29 THR B CA 1
ATOM 1315 C C . THR B 1 29 ? 20.203 31.625 28.078 1 35.06 29 THR B C 1
ATOM 1317 O O . THR B 1 29 ? 20.828 30.578 28.234 1 35.06 29 THR B O 1
ATOM 1320 N N . THR B 1 30 ? 19.422 31.578 29.047 1 38.38 30 THR B N 1
ATOM 1321 C CA . THR B 1 30 ? 18.438 30.5 28.922 1 38.38 30 THR B CA 1
ATOM 1322 C C . THR B 1 30 ? 18.25 30.125 27.453 1 38.38 30 THR B C 1
ATOM 1324 O O . THR B 1 30 ? 17.781 30.938 26.656 1 38.38 30 THR B O 1
ATOM 1327 N N . ILE B 1 31 ? 19.219 29.688 26.781 1 37.78 31 ILE B N 1
ATOM 1328 C CA . ILE B 1 31 ? 18.797 28.875 25.641 1 37.78 31 ILE B CA 1
ATOM 1329 C C . ILE B 1 31 ? 17.391 28.312 25.906 1 37.78 31 ILE B C 1
ATOM 1331 O O . ILE B 1 31 ? 17.219 27.453 26.766 1 37.78 31 ILE B O 1
ATOM 1335 N N . ILE B 1 32 ? 16.422 29 26.328 1 39.22 32 ILE B N 1
ATOM 1336 C CA . ILE B 1 32 ? 15.125 28.469 25.922 1 39.22 32 ILE B CA 1
ATOM 1337 C C . ILE B 1 32 ? 15.258 27.688 24.625 1 39.22 32 ILE B C 1
ATOM 1339 O O . ILE B 1 32 ? 15.406 28.281 23.547 1 39.22 32 ILE B O 1
ATOM 1343 N N . GLU B 1 33 ? 16.25 26.922 24.406 1 43.81 33 G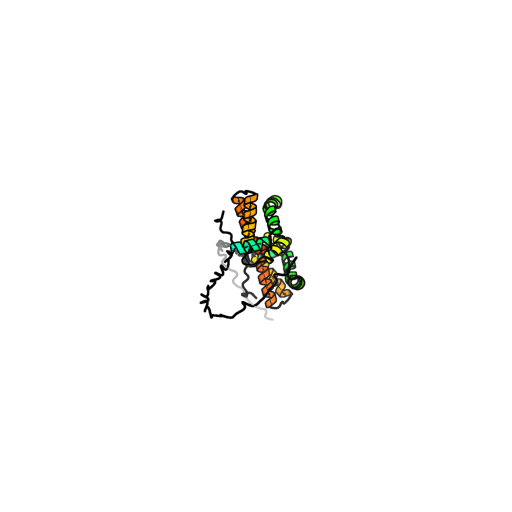LU B N 1
ATOM 1344 C CA . GLU B 1 33 ? 15.961 25.922 23.391 1 43.81 33 GLU B CA 1
ATOM 1345 C C . GLU B 1 33 ? 14.461 25.719 23.203 1 43.81 33 GLU B C 1
ATOM 1347 O O . GLU B 1 33 ? 13.766 25.297 24.141 1 43.81 33 GLU B O 1
ATOM 1352 N N . HIS B 1 34 ? 13.672 26.672 22.75 1 46 34 HIS B N 1
ATOM 1353 C CA . HIS B 1 34 ? 12.297 26.406 22.344 1 46 34 HIS B CA 1
ATOM 1354 C C . HIS B 1 34 ? 12.102 24.922 22.031 1 46 34 HIS B C 1
ATOM 1356 O O . HIS B 1 34 ? 12.547 24.453 20.984 1 46 34 HIS B O 1
ATOM 1362 N N . HIS B 1 35 ? 12.352 24.031 22.891 1 53.66 35 HIS B N 1
ATOM 1363 C CA . HIS B 1 35 ? 11.891 22.656 22.703 1 53.66 35 HIS B CA 1
ATOM 1364 C C . HIS B 1 35 ? 10.586 22.625 21.922 1 53.66 35 HIS B C 1
ATOM 1366 O O . HIS B 1 35 ? 9.5 22.734 22.5 1 53.66 35 HIS B O 1
ATOM 1372 N N . GLN B 1 36 ? 10.555 23.281 20.797 1 63.5 36 GLN B N 1
ATOM 1373 C CA . GLN B 1 36 ? 9.367 23.062 19.984 1 63.5 36 GLN B CA 1
ATOM 1374 C C . GLN B 1 36 ? 8.836 21.641 20.156 1 63.5 36 GLN B C 1
ATOM 1376 O O . GLN B 1 36 ? 9.586 20.672 20.047 1 63.5 36 GLN B O 1
ATOM 1381 N N . SER B 1 37 ? 7.727 21.562 20.938 1 80.5 37 SER B N 1
ATOM 1382 C CA . SER B 1 37 ? 7.062 20.266 21.016 1 80.5 37 SER B CA 1
ATOM 1383 C C . SER B 1 37 ? 7.066 19.562 19.672 1 80.5 37 SER B C 1
ATOM 1385 O O . SER B 1 37 ? 7.16 20.203 18.625 1 80.5 37 SER B O 1
ATOM 1387 N N . GLN B 1 38 ? 7.441 18.359 19.688 1 80.44 38 GLN B N 1
ATOM 1388 C CA . GLN B 1 38 ? 7.371 17.547 18.484 1 80.44 38 GLN B CA 1
ATOM 1389 C C . GLN B 1 38 ? 6.191 17.953 17.609 1 80.44 38 GLN B C 1
ATOM 1391 O O . GLN B 1 38 ? 6.32 18.031 16.391 1 80.44 38 GLN B O 1
ATOM 1396 N N . SER B 1 39 ? 5.215 18.375 18.312 1 85.81 39 SER B N 1
ATOM 1397 C CA . SER B 1 39 ? 4.008 18.766 17.594 1 85.81 39 SER B CA 1
ATOM 1398 C C . SER B 1 39 ? 4.207 20.094 16.844 1 85.81 39 SER B C 1
ATOM 1400 O O . SER B 1 39 ? 3.711 20.266 15.734 1 85.81 39 SER B O 1
ATOM 1402 N N . GLU B 1 40 ? 4.848 20.984 17.469 1 89.81 40 GLU B N 1
ATOM 1403 C CA . GLU B 1 40 ? 5.117 22.266 16.812 1 89.81 40 GLU B CA 1
ATOM 1404 C C . GLU B 1 40 ? 6.043 22.094 15.617 1 89.81 40 GLU B C 1
ATOM 1406 O O . GLU B 1 40 ? 5.84 22.703 14.57 1 89.81 40 GLU B O 1
ATOM 1411 N N . MET B 1 41 ? 7.008 21.266 15.852 1 91.5 41 MET B N 1
ATOM 1412 C CA . MET B 1 41 ? 7.926 20.953 14.758 1 91.5 41 MET B CA 1
ATOM 1413 C C . MET B 1 41 ? 7.18 20.344 13.578 1 91.5 41 MET B C 1
ATOM 1415 O O . MET B 1 41 ? 7.414 20.719 12.43 1 91.5 41 MET B O 1
ATOM 1419 N N . CYS B 1 42 ? 6.25 19.5 13.836 1 93.88 42 CYS B N 1
ATOM 1420 C CA . CYS B 1 42 ? 5.496 18.828 12.781 1 93.88 42 CYS B CA 1
ATOM 1421 C C . CYS B 1 42 ? 4.492 19.781 12.141 1 93.88 42 CYS B C 1
ATOM 1423 O O . CYS B 1 42 ? 4.223 19.688 10.945 1 93.88 42 CYS B O 1
ATOM 1425 N N . ARG B 1 43 ? 4.023 20.703 12.992 1 91.75 43 ARG B N 1
ATOM 1426 C CA . ARG B 1 43 ? 3.143 21.719 12.43 1 91.75 43 ARG B CA 1
ATOM 1427 C C . ARG B 1 43 ? 3.875 22.562 11.391 1 91.75 43 ARG B C 1
ATOM 1429 O O . ARG B 1 43 ? 3.338 22.844 10.32 1 91.75 43 ARG B O 1
ATOM 1436 N N . GLU B 1 44 ? 5.051 22.906 11.695 1 93.31 44 GLU B N 1
ATOM 1437 C CA . GLU B 1 44 ? 5.879 23.641 10.75 1 93.31 44 GLU B CA 1
ATOM 1438 C C . GLU B 1 44 ? 6.164 22.812 9.5 1 93.31 44 GLU B C 1
ATOM 1440 O O . GLU B 1 44 ? 6.086 23.312 8.375 1 93.31 44 GLU B O 1
ATOM 1445 N N . GLU B 1 45 ? 6.418 21.578 9.711 1 93.94 45 GLU B N 1
ATOM 1446 C CA . GLU B 1 45 ? 6.66 20.656 8.609 1 93.94 45 GLU B CA 1
ATOM 1447 C C . GLU B 1 45 ? 5.449 20.562 7.684 1 93.94 45 GLU B C 1
ATOM 1449 O O . GLU B 1 45 ? 5.598 20.562 6.461 1 93.94 45 GLU B O 1
ATOM 1454 N N . MET B 1 46 ? 4.289 20.594 8.195 1 93.94 46 MET B N 1
ATOM 1455 C CA . MET B 1 46 ? 3.053 20.469 7.426 1 93.94 46 MET B CA 1
ATOM 1456 C C . MET B 1 46 ? 2.793 21.75 6.621 1 93.94 46 MET B C 1
ATOM 1458 O O . MET B 1 46 ? 2.125 21.703 5.586 1 93.94 46 MET B O 1
ATOM 1462 N N . GLN B 1 47 ? 3.271 22.844 7.148 1 93.38 47 GLN B N 1
ATOM 1463 C CA . GLN B 1 47 ? 3.135 24.094 6.418 1 93.38 47 GLN B CA 1
ATOM 1464 C C . GLN B 1 47 ? 4.055 24.125 5.199 1 93.38 47 GLN B C 1
ATOM 1466 O O . GLN B 1 47 ? 3.67 24.625 4.137 1 93.38 47 GLN B O 1
ATOM 1471 N N . LYS B 1 48 ? 5.211 23.562 5.41 1 93.88 48 LYS B N 1
ATOM 1472 C CA . LYS B 1 48 ? 6.199 23.531 4.336 1 93.88 48 LYS B CA 1
ATOM 1473 C C . LYS B 1 48 ? 5.871 22.438 3.326 1 93.88 48 LYS B C 1
ATOM 1475 O O . LYS B 1 48 ? 6.102 22.609 2.125 1 93.88 48 LYS B O 1
ATOM 1480 N N . HIS B 1 49 ? 5.277 21.328 3.885 1 92.88 49 HIS B N 1
ATOM 1481 C CA . HIS B 1 49 ? 4.957 20.156 3.066 1 92.88 49 HIS B CA 1
ATOM 1482 C C . HIS B 1 49 ? 3.521 19.703 3.293 1 92.88 49 HIS B C 1
ATOM 1484 O O . HIS B 1 49 ? 3.285 18.656 3.91 1 92.88 49 HIS B O 1
ATOM 1490 N N . PRO B 1 50 ? 2.668 20.5 2.686 1 95.19 50 PRO B N 1
ATOM 1491 C CA . PRO B 1 50 ? 1.271 20.094 2.883 1 95.19 50 PRO B CA 1
ATOM 1492 C C . PRO B 1 50 ? 0.914 18.812 2.154 1 95.19 50 PRO B C 1
ATOM 1494 O O . PRO B 1 50 ? 1.516 18.484 1.127 1 95.19 50 PRO B O 1
ATOM 1497 N N . LEU B 1 51 ? -0.033 18.078 2.699 1 97.81 51 LEU B N 1
ATOM 1498 C CA . LEU B 1 51 ? -0.479 16.812 2.111 1 97.81 51 LEU B CA 1
ATOM 1499 C C . LEU B 1 51 ? -1.728 17.031 1.262 1 97.81 51 LEU B C 1
ATOM 1501 O O . LEU B 1 51 ? -2.73 16.328 1.44 1 97.81 51 LEU B O 1
ATOM 1505 N N . ASN B 1 52 ? -1.544 17.891 0.22 1 97.69 52 ASN B N 1
ATOM 1506 C CA . ASN B 1 52 ? -2.699 18.297 -0.572 1 97.69 52 ASN B CA 1
ATOM 1507 C C . ASN B 1 52 ? -3.252 17.141 -1.399 1 97.69 52 ASN B C 1
ATOM 1509 O O . ASN B 1 52 ? -4.465 16.953 -1.464 1 97.69 52 ASN B O 1
ATOM 1513 N N . GLU B 1 53 ? -2.393 16.484 -2.01 1 98.25 53 GLU B N 1
ATOM 1514 C CA . GLU B 1 53 ? -2.834 15.375 -2.852 1 98.25 53 GLU B CA 1
ATOM 1515 C C . GLU B 1 53 ? -3.412 14.242 -2.01 1 98.25 53 GLU B C 1
ATOM 1517 O O . GLU B 1 53 ? -4.391 13.602 -2.406 1 98.25 53 GLU B O 1
ATOM 1522 N N . CYS B 1 54 ? -2.871 14 -0.83 1 98.38 54 CYS B N 1
ATOM 1523 C CA . CYS B 1 54 ? -3.428 12.984 0.06 1 98.38 54 CYS B CA 1
ATOM 1524 C C . CYS B 1 54 ? -4.785 13.422 0.601 1 98.38 54 CYS B C 1
ATOM 1526 O O . CYS B 1 54 ? -5.699 12.602 0.723 1 98.38 54 CYS B O 1
ATOM 1528 N N . ARG B 1 55 ? -4.812 14.68 0.901 1 97.88 55 ARG B N 1
ATOM 1529 C CA . ARG B 1 55 ? -6.09 15.234 1.336 1 97.88 55 ARG B CA 1
ATOM 1530 C C . ARG B 1 55 ? -7.168 15.023 0.278 1 97.88 55 ARG B C 1
ATOM 1532 O O . ARG B 1 55 ? -8.281 14.594 0.594 1 97.88 55 ARG B O 1
ATOM 1539 N N . ARG B 1 56 ? -6.867 15.289 -0.952 1 97.06 56 ARG B N 1
ATOM 1540 C CA . ARG B 1 56 ? -7.809 15.102 -2.051 1 97.06 56 ARG B CA 1
ATOM 1541 C C . ARG B 1 56 ? -8.211 13.641 -2.189 1 97.06 56 ARG B C 1
ATOM 1543 O O . ARG B 1 56 ? -9.391 13.328 -2.377 1 97.06 56 ARG B O 1
ATOM 1550 N N . TYR B 1 57 ? -7.266 12.797 -2.096 1 97.44 57 TYR B N 1
ATOM 1551 C CA . TYR B 1 57 ? -7.543 11.367 -2.158 1 97.44 57 TYR B CA 1
ATOM 1552 C C . TYR B 1 57 ? -8.508 10.945 -1.054 1 97.44 57 TYR B C 1
ATOM 1554 O O . TYR B 1 57 ? -9.484 10.242 -1.31 1 97.44 57 TYR B O 1
ATOM 1562 N N . MET B 1 58 ? -8.25 11.422 0.158 1 97.06 58 MET B N 1
ATOM 1563 C CA . MET B 1 58 ? -9.062 11.062 1.312 1 97.06 58 MET B CA 1
ATOM 1564 C C . MET B 1 58 ? -10.477 11.633 1.177 1 97.06 58 MET B C 1
ATOM 1566 O O . MET B 1 58 ? -11.445 10.984 1.566 1 97.06 58 MET B O 1
ATOM 1570 N N . GLN B 1 59 ? -10.508 12.727 0.622 1 94.88 59 GLN B N 1
ATOM 1571 C CA . GLN B 1 59 ? -11.805 13.383 0.447 1 94.88 59 GLN B CA 1
ATOM 1572 C C . GLN B 1 59 ? -12.688 12.594 -0.515 1 94.88 59 GLN B C 1
ATOM 1574 O O . GLN B 1 59 ? -13.906 12.516 -0.321 1 94.88 59 GLN B O 1
ATOM 1579 N N . SER B 1 60 ? -12.094 11.992 -1.466 1 94.56 60 SER B N 1
ATOM 1580 C CA . SER B 1 60 ? -12.859 11.32 -2.51 1 94.56 60 SER B CA 1
ATOM 1581 C C . SER B 1 60 ? -13.023 9.836 -2.213 1 94.56 60 SER B C 1
ATOM 1583 O O . SER B 1 60 ? -13.82 9.148 -2.852 1 94.56 60 SER B O 1
ATOM 1585 N N . TRP B 1 61 ? -12.375 9.375 -1.268 1 94.69 61 TRP B N 1
ATOM 1586 C CA . TRP B 1 61 ? -12.266 7.941 -1.023 1 94.69 61 TRP B CA 1
ATOM 1587 C C . TRP B 1 61 ? -13.633 7.34 -0.713 1 94.69 61 TRP B C 1
ATOM 1589 O O . TRP B 1 61 ? -14.039 6.348 -1.322 1 94.69 61 TRP B O 1
ATOM 1599 N N . GLN B 1 62 ? -14.398 7.934 0.147 1 92.44 62 GLN B N 1
ATOM 1600 C CA . GLN B 1 62 ? -15.695 7.387 0.541 1 92.44 62 GLN B CA 1
ATOM 1601 C C . GLN B 1 62 ? -16.656 7.34 -0.644 1 92.44 62 GLN B C 1
ATOM 1603 O O . GLN B 1 62 ? -17.328 6.332 -0.864 1 92.44 62 GLN B O 1
ATOM 1608 N N . SER B 1 63 ? -16.625 8.414 -1.341 1 93.31 63 SER B N 1
ATOM 1609 C CA . SER B 1 63 ? -17.5 8.469 -2.498 1 93.31 63 SER B CA 1
ATOM 1610 C C . SER B 1 63 ? -17.078 7.465 -3.566 1 93.31 63 SER B C 1
ATOM 1612 O O . SER B 1 63 ? -17.922 6.828 -4.199 1 93.31 63 SER B O 1
ATOM 1614 N N . ALA B 1 64 ? -15.812 7.297 -3.713 1 93.81 64 ALA B N 1
ATOM 1615 C CA . ALA B 1 64 ? -15.305 6.344 -4.695 1 93.81 64 ALA B CA 1
ATOM 1616 C C . ALA B 1 64 ? -15.672 4.914 -4.312 1 93.81 64 ALA B C 1
ATOM 1618 O O . ALA B 1 64 ? -16.109 4.129 -5.16 1 93.81 64 ALA B O 1
ATOM 1619 N N . VAL B 1 65 ? -15.625 4.652 -3.074 1 92.5 65 VAL B N 1
ATOM 1620 C CA . VAL B 1 65 ? -15.953 3.318 -2.58 1 92.5 65 VAL B CA 1
ATOM 1621 C C . VAL B 1 65 ? -17.438 3.049 -2.771 1 92.5 65 VAL B C 1
ATOM 1623 O O . VAL B 1 65 ? -17.828 1.954 -3.184 1 92.5 65 VAL B O 1
ATOM 1626 N N . LEU B 1 66 ? -18.203 3.986 -2.523 1 91.44 66 LEU B N 1
ATOM 1627 C CA . LEU B 1 66 ? -19.641 3.836 -2.645 1 91.44 66 LEU B CA 1
ATOM 1628 C C . LEU B 1 66 ? -20.062 3.664 -4.102 1 91.44 66 LEU B C 1
ATOM 1630 O O . LEU B 1 66 ? -20.906 2.834 -4.418 1 91.44 66 LEU B O 1
ATOM 1634 N N . LEU B 1 67 ? -19.422 4.348 -4.965 1 93.81 67 LEU B N 1
ATOM 1635 C CA . LEU B 1 67 ? -19.828 4.395 -6.367 1 93.81 67 LEU B CA 1
ATOM 1636 C C . LEU B 1 67 ? -19.203 3.24 -7.148 1 93.81 67 LEU B C 1
ATOM 1638 O O . LEU B 1 67 ? -19.859 2.656 -8.016 1 93.81 67 LEU B O 1
ATOM 1642 N N . ARG B 1 68 ? -17.938 2.818 -6.836 1 90.12 68 ARG B N 1
ATOM 1643 C CA . ARG B 1 68 ? -17.188 1.905 -7.688 1 90.12 68 ARG B CA 1
ATOM 1644 C C . ARG B 1 68 ? -16.828 0.629 -6.934 1 90.12 68 ARG B C 1
ATOM 1646 O O . ARG B 1 68 ? -16.297 -0.318 -7.523 1 90.12 68 ARG B O 1
ATOM 1653 N N . GLY B 1 69 ? -17.062 0.647 -5.602 1 86.81 69 GLY B N 1
ATOM 1654 C CA . GLY B 1 69 ? -16.719 -0.511 -4.797 1 86.81 69 GLY B CA 1
ATOM 1655 C C . GLY B 1 69 ? -15.297 -0.468 -4.277 1 86.81 69 GLY B C 1
ATOM 1656 O O . GLY B 1 69 ? -14.914 -1.284 -3.436 1 86.81 69 GLY B O 1
ATOM 1657 N N . ASN B 1 70 ? -14.508 0.508 -4.852 1 86.56 70 ASN B N 1
ATOM 1658 C CA . ASN B 1 70 ? -13.141 0.704 -4.387 1 86.56 70 ASN B CA 1
ATOM 1659 C C . ASN B 1 70 ? -12.641 2.115 -4.691 1 86.56 70 ASN B C 1
ATOM 1661 O O . ASN B 1 70 ? -13.25 2.836 -5.48 1 86.56 70 ASN B O 1
ATOM 1665 N N . ALA B 1 71 ? -11.594 2.49 -3.979 1 87.06 71 ALA B N 1
ATOM 1666 C CA . ALA B 1 71 ? -11.055 3.834 -4.172 1 87.06 71 ALA B CA 1
ATOM 1667 C C . ALA B 1 71 ? -9.844 3.814 -5.094 1 87.06 71 ALA B C 1
ATOM 1669 O O . ALA B 1 71 ? -9.266 4.863 -5.391 1 87.06 71 ALA B O 1
ATOM 1670 N N . GLY B 1 72 ? -9.414 2.732 -5.578 1 87.06 72 GLY B N 1
ATOM 1671 C CA . GLY B 1 72 ? -8.234 2.648 -6.418 1 87.06 72 GLY B CA 1
ATOM 1672 C C . GLY B 1 72 ? -6.941 2.842 -5.645 1 87.06 72 GLY B C 1
ATOM 1673 O O . GLY B 1 72 ? -6.934 2.785 -4.414 1 87.06 72 GLY B O 1
ATOM 1674 N N . ASN B 1 73 ? -5.914 3.086 -6.422 1 91.81 73 ASN B N 1
ATOM 1675 C CA . ASN B 1 73 ? -4.59 3.285 -5.848 1 91.81 73 ASN B CA 1
ATOM 1676 C C . ASN B 1 73 ? -4.441 4.68 -5.242 1 91.81 73 ASN B C 1
ATOM 1678 O O . ASN B 1 73 ? -5.094 5.625 -5.688 1 91.81 73 ASN B O 1
ATOM 1682 N N . VAL B 1 74 ? -3.605 4.684 -4.223 1 96.25 74 VAL B N 1
ATOM 1683 C CA . VAL B 1 74 ? -3.184 5.996 -3.742 1 96.25 74 VAL B CA 1
ATOM 1684 C C . VAL B 1 74 ? -2.414 6.727 -4.84 1 96.25 74 VAL B C 1
ATOM 1686 O O . VAL B 1 74 ? -1.519 6.152 -5.465 1 96.25 74 VAL B O 1
ATOM 1689 N N . PRO B 1 75 ? -2.82 7.973 -5.051 1 96.69 75 PRO B N 1
ATOM 1690 C CA . PRO B 1 75 ? -2.098 8.711 -6.09 1 96.69 75 PRO B CA 1
ATOM 1691 C C . PRO B 1 75 ? -0.603 8.828 -5.801 1 96.69 75 PRO B C 1
ATOM 1693 O O . PRO B 1 75 ? -0.204 9 -4.648 1 96.69 75 PRO B O 1
ATOM 1696 N N . GLN B 1 76 ? 0.126 8.789 -6.918 1 94.75 76 GLN B N 1
ATOM 1697 C CA . GLN B 1 76 ? 1.576 8.867 -6.777 1 94.75 76 GLN B CA 1
ATOM 1698 C C . GLN B 1 76 ? 1.994 10.172 -6.113 1 94.75 76 GLN B C 1
ATOM 1700 O O . GLN B 1 76 ? 2.945 10.203 -5.328 1 94.75 76 GLN B O 1
ATOM 1705 N N . GLU B 1 77 ? 1.289 11.211 -6.41 1 9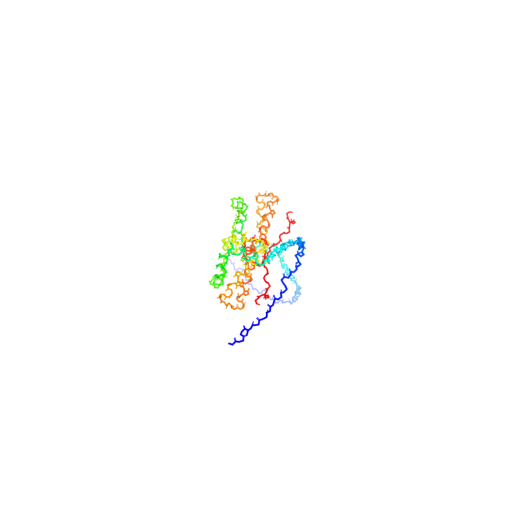7.12 77 GLU B N 1
ATOM 1706 C CA . GLU B 1 77 ? 1.584 12.523 -5.844 1 97.12 77 GLU B CA 1
ATOM 1707 C C . GLU B 1 77 ? 1.431 12.516 -4.324 1 97.12 77 GLU B C 1
ATOM 1709 O O . GLU B 1 77 ? 2.201 13.164 -3.613 1 97.12 77 GLU B O 1
ATOM 1714 N N . CYS B 1 78 ? 0.468 11.812 -3.895 1 98.06 78 CYS B N 1
ATOM 1715 C CA . CYS B 1 78 ? 0.302 11.672 -2.453 1 98.06 78 CYS B CA 1
ATOM 1716 C C . CYS B 1 78 ? 1.475 10.914 -1.84 1 98.06 78 CYS B C 1
ATOM 1718 O O . CYS B 1 78 ? 1.997 11.312 -0.797 1 98.06 78 CYS B O 1
ATOM 1720 N N . CYS B 1 79 ? 1.883 9.891 -2.52 1 97.25 79 CYS B N 1
ATOM 1721 C CA . CYS B 1 79 ? 3.002 9.109 -2.006 1 97.25 79 CYS B CA 1
ATOM 1722 C C . CYS B 1 79 ? 4.277 9.938 -1.975 1 97.25 79 CYS B C 1
ATOM 1724 O O . CYS B 1 79 ? 5.059 9.852 -1.025 1 97.25 79 CYS B O 1
ATOM 1726 N N . GLU B 1 80 ? 4.48 10.75 -2.914 1 96.19 80 GLU B N 1
ATOM 1727 C CA . GLU B 1 80 ? 5.629 11.648 -2.945 1 96.19 80 GLU B CA 1
ATOM 1728 C C . GLU B 1 80 ? 5.57 12.656 -1.801 1 96.19 80 GLU B C 1
ATOM 1730 O O . GLU B 1 80 ? 6.594 12.961 -1.18 1 96.19 80 GLU B O 1
ATOM 1735 N N . GLU B 1 81 ? 4.422 13.109 -1.542 1 97.31 81 GLU B N 1
ATOM 1736 C CA . GLU B 1 81 ? 4.23 14.023 -0.416 1 97.31 81 GLU B CA 1
ATOM 1737 C C . GLU B 1 81 ? 4.637 13.367 0.9 1 97.31 81 GLU B C 1
ATOM 1739 O O . GLU B 1 81 ? 5.348 13.969 1.708 1 97.31 81 GLU B O 1
ATOM 1744 N N . LEU B 1 82 ? 4.262 12.148 1.081 1 97 82 LEU B N 1
ATOM 1745 C CA . LEU B 1 82 ? 4.574 11.43 2.311 1 97 82 LEU B CA 1
ATOM 1746 C C . LEU B 1 82 ? 6.07 11.141 2.408 1 97 82 LEU B C 1
ATOM 1748 O O . LEU B 1 82 ? 6.66 11.258 3.484 1 97 82 LEU B O 1
ATOM 1752 N N . GLU B 1 83 ? 6.641 10.852 1.264 1 94.69 83 GLU B N 1
ATOM 1753 C CA . GLU B 1 83 ? 8.07 10.539 1.225 1 94.69 83 GLU B CA 1
ATOM 1754 C C . GLU B 1 83 ? 8.906 11.773 1.552 1 94.69 83 GLU B C 1
ATOM 1756 O O . GLU B 1 83 ? 10.016 11.648 2.076 1 94.69 83 GLU B O 1
ATOM 1761 N N . ASN B 1 84 ? 8.367 12.859 1.215 1 94.88 84 ASN B N 1
ATOM 1762 C CA . ASN B 1 84 ? 9.109 14.102 1.404 1 94.88 84 ASN B CA 1
ATOM 1763 C C . ASN B 1 84 ? 8.93 14.656 2.816 1 94.88 84 ASN B C 1
ATOM 1765 O O . ASN B 1 84 ? 9.602 15.609 3.207 1 94.88 84 ASN B O 1
ATOM 1769 N N . MET B 1 85 ? 8.055 14.086 3.586 1 94.75 85 MET B N 1
ATOM 1770 C CA . MET B 1 85 ? 7.852 14.5 4.969 1 94.75 85 MET B CA 1
ATOM 1771 C C . MET B 1 85 ? 8.883 13.867 5.891 1 94.75 85 MET B C 1
ATOM 1773 O O . MET B 1 85 ? 9.297 12.727 5.672 1 94.75 85 MET B O 1
ATOM 1777 N N . LYS B 1 86 ? 9.305 14.594 6.863 1 94.38 86 LYS B N 1
ATOM 1778 C CA . LYS B 1 86 ? 10.18 13.992 7.867 1 94.38 86 LYS B CA 1
ATOM 1779 C C . LYS B 1 86 ? 9.539 12.758 8.484 1 94.38 86 LYS B C 1
ATOM 1781 O O . LYS B 1 86 ? 8.344 12.758 8.797 1 94.38 86 LYS B O 1
ATOM 1786 N N . ASP B 1 87 ? 10.328 11.773 8.742 1 92.31 87 ASP B N 1
ATOM 1787 C CA . ASP B 1 87 ? 9.828 10.484 9.219 1 92.31 87 ASP B CA 1
ATOM 1788 C C . ASP B 1 87 ? 9.086 10.648 10.547 1 92.31 87 ASP B C 1
ATOM 1790 O O . ASP B 1 87 ? 8.023 10.055 10.742 1 92.31 87 ASP B O 1
ATOM 1794 N N . ASP B 1 88 ? 9.609 11.5 11.352 1 93.19 88 ASP B N 1
ATOM 1795 C CA . ASP B 1 88 ? 9.031 11.633 12.688 1 93.19 88 ASP B CA 1
ATOM 1796 C C . ASP B 1 88 ? 7.742 12.445 12.648 1 93.19 88 ASP B C 1
ATOM 1798 O O . ASP B 1 88 ? 6.988 12.469 13.625 1 93.19 88 ASP B O 1
ATOM 1802 N N . CYS B 1 89 ? 7.43 13 11.477 1 95.88 89 CYS B N 1
ATOM 1803 C CA . CYS B 1 89 ? 6.238 13.836 11.383 1 95.88 89 CYS B CA 1
ATOM 1804 C C . CYS B 1 89 ? 5.203 13.211 10.453 1 95.88 89 CYS B C 1
ATOM 1806 O O . CYS B 1 89 ? 4.047 13.641 10.422 1 95.88 89 CYS B O 1
ATOM 1808 N N . MET B 1 90 ? 5.523 12.266 9.719 1 96.31 90 MET B N 1
ATOM 1809 C CA . MET B 1 90 ? 4.66 11.688 8.688 1 96.31 90 MET B CA 1
ATOM 1810 C C . MET B 1 90 ? 3.322 11.258 9.281 1 96.31 90 MET B C 1
ATOM 1812 O O . MET B 1 90 ? 2.268 11.688 8.812 1 96.31 90 MET B O 1
ATOM 1816 N N . CYS B 1 91 ? 3.367 10.57 10.406 1 96.31 91 CYS B N 1
ATOM 1817 C CA . CYS B 1 91 ? 2.123 10.062 10.969 1 96.31 91 CYS B CA 1
ATOM 1818 C C . CYS B 1 91 ? 1.324 11.188 11.625 1 96.31 91 CYS B C 1
ATOM 1820 O O . CYS B 1 91 ? 0.096 11.219 11.523 1 96.31 91 CYS B O 1
ATOM 1822 N N . GLU B 1 92 ? 2.02 12.031 12.227 1 94.56 92 GLU B N 1
ATOM 1823 C CA . GLU B 1 92 ? 1.337 13.195 12.766 1 94.56 92 GLU B CA 1
ATOM 1824 C C . GLU B 1 92 ? 0.698 14.031 11.664 1 94.56 92 GLU B C 1
ATOM 1826 O O . GLU B 1 92 ? -0.428 14.508 11.812 1 94.56 92 GLU B O 1
ATOM 1831 N N . GLY B 1 93 ? 1.415 14.195 10.57 1 96.56 93 GLY B N 1
ATOM 1832 C CA . GLY B 1 93 ? 0.884 14.93 9.43 1 96.56 93 GLY B CA 1
ATOM 1833 C C . GLY B 1 93 ? -0.383 14.32 8.859 1 96.56 93 GLY B C 1
ATOM 1834 O O . GLY B 1 93 ? -1.359 15.031 8.609 1 96.56 93 GLY B O 1
ATOM 1835 N N . ILE B 1 94 ? -0.421 13.031 8.75 1 97.69 94 ILE B N 1
ATOM 1836 C CA . ILE B 1 94 ? -1.592 12.312 8.25 1 97.69 94 ILE B CA 1
ATOM 1837 C C . ILE B 1 94 ? -2.752 12.484 9.227 1 97.69 94 ILE B C 1
ATOM 1839 O O . ILE B 1 94 ? -3.885 12.742 8.82 1 97.69 94 ILE B O 1
ATOM 1843 N N . HIS B 1 95 ? -2.455 12.414 10.523 1 96.19 95 HIS B N 1
ATOM 1844 C CA . HIS B 1 95 ? -3.477 12.578 11.547 1 96.19 95 HIS B CA 1
ATOM 1845 C C . HIS B 1 95 ? -4.109 13.961 11.484 1 96.19 95 HIS B C 1
ATOM 1847 O O . HIS B 1 95 ? -5.336 14.086 11.5 1 96.19 95 HIS B O 1
ATOM 1853 N N . GLN B 1 96 ? -3.275 14.906 11.383 1 94.69 96 GLN B N 1
ATOM 1854 C CA . GLN B 1 96 ? -3.768 16.281 11.32 1 94.69 96 GLN B CA 1
ATOM 1855 C C . GLN B 1 96 ? -4.621 16.5 10.07 1 94.69 96 GLN B C 1
ATOM 1857 O O . GLN B 1 96 ? -5.66 17.156 10.133 1 94.69 96 GLN B O 1
ATOM 1862 N N . MET B 1 97 ? -4.168 15.938 8.992 1 96.62 97 MET B N 1
ATOM 1863 C CA . MET B 1 97 ? -4.895 16.078 7.738 1 96.62 97 MET B CA 1
ATOM 1864 C C . MET B 1 97 ? -6.309 15.516 7.863 1 96.62 97 MET B C 1
ATOM 1866 O O . MET B 1 97 ? -7.277 16.188 7.484 1 96.62 97 MET B O 1
ATOM 1870 N N . VAL B 1 98 ? -6.43 14.406 8.43 1 96.38 98 VAL B N 1
ATOM 1871 C CA . VAL B 1 98 ? -7.73 13.758 8.523 1 96.38 98 VAL B CA 1
ATOM 1872 C C . VAL B 1 98 ? -8.594 14.469 9.555 1 96.38 98 VAL B C 1
ATOM 1874 O O . VAL B 1 98 ? -9.805 14.617 9.367 1 96.38 98 VAL B O 1
ATOM 1877 N N . GLN B 1 99 ? -7.961 14.953 10.633 1 92.81 99 GLN B N 1
ATOM 1878 C CA . GLN B 1 99 ? -8.695 15.695 11.648 1 92.81 99 GLN B CA 1
ATOM 1879 C C . GLN B 1 99 ? -9.281 16.984 11.078 1 92.81 99 GLN B C 1
ATOM 1881 O O . GLN B 1 99 ? -10.422 17.344 11.375 1 92.81 99 GLN B O 1
ATOM 1886 N N . GLN B 1 100 ? -8.477 17.594 10.305 1 92.94 100 GLN B N 1
ATOM 1887 C CA . GLN B 1 100 ? -8.938 18.812 9.672 1 92.94 100 GLN B CA 1
ATOM 1888 C C . GLN B 1 100 ? -10.133 18.547 8.758 1 92.94 100 GLN B C 1
ATOM 1890 O O . GLN B 1 100 ? -11.086 19.328 8.727 1 92.94 100 GLN B O 1
ATOM 1895 N N . GLN B 1 101 ? -10.148 17.469 8.109 1 94.31 101 GLN B N 1
ATOM 1896 C CA . GLN B 1 101 ? -11.266 17.109 7.238 1 94.31 101 GLN B CA 1
ATOM 1897 C C . GLN B 1 101 ? -12.516 16.797 8.047 1 94.31 101 GLN B C 1
ATOM 1899 O O . GLN B 1 101 ? -13.633 17.125 7.633 1 94.31 101 GLN B O 1
ATOM 1904 N N . HIS B 1 102 ? -12.289 16.188 9.172 1 92.69 102 HIS B N 1
ATOM 1905 C CA . HIS B 1 102 ? -13.414 15.859 10.047 1 92.69 102 HIS B CA 1
ATOM 1906 C C . HIS B 1 102 ? -14.117 17.125 10.523 1 92.69 102 HIS B C 1
ATOM 1908 O O . HIS B 1 102 ? -15.352 17.172 10.562 1 92.69 102 HIS B O 1
ATOM 1914 N N . GLN B 1 103 ? -13.398 18.078 10.898 1 90.94 103 GLN B N 1
ATOM 1915 C CA . GLN B 1 103 ? -13.938 19.344 11.398 1 90.94 103 GLN B CA 1
ATOM 1916 C C . GLN B 1 103 ? -14.711 20.078 10.305 1 90.94 103 GLN B C 1
ATOM 1918 O O . GLN B 1 103 ? -15.719 20.719 10.578 1 90.94 103 GLN B O 1
ATOM 1923 N N . LYS B 1 104 ? -14.281 19.812 9.109 1 90.75 104 LYS B N 1
ATOM 1924 C CA . LYS B 1 104 ? -14.891 20.5 7.984 1 90.75 104 LYS B CA 1
ATOM 1925 C C . LYS B 1 104 ? -16.172 19.812 7.535 1 90.75 104 LYS B C 1
ATOM 1927 O O . LYS B 1 104 ? -17.156 20.469 7.195 1 90.75 104 LYS B O 1
ATOM 1932 N N . TYR B 1 105 ? -16.281 18.516 7.586 1 89.94 105 TYR B N 1
ATOM 1933 C CA . TYR B 1 105 ? -17.375 17.797 6.938 1 89.94 105 TYR B CA 1
ATOM 1934 C C . TYR B 1 105 ? -18.297 17.156 7.973 1 89.94 105 TYR B C 1
ATOM 1936 O O . TYR B 1 105 ? -19.375 16.672 7.633 1 89.94 105 TYR B O 1
ATOM 1944 N N . GLN B 1 106 ? -17.984 17.281 9.305 1 84.38 106 GLN B N 1
ATOM 1945 C CA . GLN B 1 106 ? -18.812 16.781 10.406 1 84.38 106 GLN B CA 1
ATOM 1946 C C . GLN B 1 106 ? -19.359 15.398 10.102 1 84.38 106 GLN B C 1
ATOM 1948 O O . GLN B 1 106 ? -20.562 15.164 10.219 1 84.38 106 GLN B O 1
ATOM 1953 N N . ARG B 1 107 ? -18.531 14.469 9.781 1 85 107 ARG B N 1
ATOM 1954 C CA . ARG B 1 107 ? -18.906 13.102 9.422 1 85 107 ARG B CA 1
ATOM 1955 C C . ARG B 1 107 ? -19.391 12.328 10.648 1 85 107 ARG B C 1
ATOM 1957 O O . ARG B 1 107 ? -19.016 12.641 11.773 1 85 107 ARG B O 1
ATOM 1964 N N . GLU B 1 108 ? -20.281 11.461 10.391 1 90.75 108 GLU B N 1
ATOM 1965 C CA . GLU B 1 108 ? -20.688 10.547 11.453 1 90.75 108 GLU B CA 1
ATOM 1966 C C . GLU B 1 108 ? -19.5 9.789 12.023 1 90.75 108 GLU B C 1
ATOM 1968 O O . GLU B 1 108 ? -18.484 9.594 11.336 1 90.75 108 GLU B O 1
ATOM 1973 N N . GLU B 1 109 ? -19.609 9.391 13.242 1 91.56 109 GLU B N 1
ATOM 1974 C CA . GLU B 1 109 ? -18.516 8.742 13.969 1 91.56 109 GLU B CA 1
ATOM 1975 C C . GLU B 1 109 ? -18.016 7.516 13.219 1 91.56 109 GLU B C 1
ATOM 1977 O O . GLU B 1 109 ? -16.812 7.312 13.086 1 91.56 109 GLU B O 1
ATOM 1982 N N . LYS B 1 110 ? -19 6.742 12.711 1 92.94 110 LYS B N 1
ATOM 1983 C CA . LYS B 1 110 ? -18.625 5.512 12.016 1 92.94 110 LYS B CA 1
ATOM 1984 C C . LYS B 1 110 ? -17.828 5.812 10.758 1 92.94 110 LYS B C 1
ATOM 1986 O O . LYS B 1 110 ? -16.844 5.133 10.461 1 92.94 110 LYS B O 1
ATOM 1991 N N . GLN B 1 111 ? -18.219 6.809 10.047 1 92 111 GLN B N 1
ATOM 1992 C CA . GLN B 1 111 ? -17.531 7.215 8.828 1 92 111 GLN B CA 1
ATOM 1993 C C . GLN B 1 111 ? -16.141 7.754 9.141 1 92 111 GLN B C 1
ATOM 1995 O O . GLN B 1 111 ? -15.18 7.469 8.422 1 92 111 GLN B O 1
ATOM 2000 N N . GLN B 1 112 ? -16.078 8.453 10.148 1 93.88 112 GLN B N 1
ATOM 2001 C CA . GLN B 1 112 ? -14.789 9.008 10.555 1 93.88 112 GLN B CA 1
ATOM 2002 C C . GLN B 1 112 ? -13.812 7.906 10.938 1 93.88 112 GLN B C 1
ATOM 2004 O O . GLN B 1 112 ? -12.617 7.992 10.633 1 93.88 112 GLN B O 1
ATOM 2009 N N . GLU B 1 113 ? -14.312 6.926 11.602 1 94.06 113 GLU B N 1
ATOM 2010 C CA . GLU B 1 113 ? -13.477 5.789 11.977 1 94.06 113 GLU B CA 1
ATOM 2011 C C . GLU B 1 113 ? -12.898 5.094 10.75 1 94.06 113 GLU B C 1
ATOM 2013 O O . GLU B 1 113 ? -11.711 4.75 10.727 1 94.06 113 GLU B O 1
ATOM 2018 N N . GLN B 1 114 ? -13.781 4.961 9.758 1 94.12 114 GLN B N 1
ATOM 2019 C CA . GLN B 1 114 ? -13.336 4.324 8.523 1 94.12 114 GLN B CA 1
ATOM 2020 C C . GLN B 1 114 ? -12.273 5.168 7.824 1 94.12 114 GLN B C 1
ATOM 2022 O O . GLN B 1 114 ? -11.297 4.637 7.297 1 94.12 114 GLN B O 1
ATOM 2027 N N . MET B 1 115 ? -12.477 6.434 7.898 1 95.44 115 MET B N 1
ATOM 2028 C CA . MET B 1 115 ? -11.523 7.363 7.301 1 95.44 115 MET B CA 1
ATOM 2029 C C . MET B 1 115 ? -10.172 7.277 8.008 1 95.44 115 MET B C 1
ATOM 2031 O O . MET B 1 115 ? -9.125 7.273 7.352 1 95.44 115 MET B O 1
ATOM 2035 N N . MET B 1 116 ? -10.211 7.129 9.297 1 95.88 116 MET B N 1
ATOM 2036 C CA . MET B 1 116 ? -8.992 7.047 10.094 1 95.88 116 MET B CA 1
ATOM 2037 C C . MET B 1 116 ? -8.242 5.746 9.805 1 95.88 116 MET B C 1
ATOM 2039 O O . MET B 1 116 ? -7.016 5.75 9.656 1 95.88 116 MET B O 1
ATOM 2043 N N . LYS B 1 117 ? -8.992 4.711 9.711 1 95.19 117 LYS B N 1
ATOM 2044 C CA . LYS B 1 117 ? -8.398 3.406 9.43 1 95.19 117 LYS B CA 1
ATOM 2045 C C . LYS B 1 117 ? -7.73 3.391 8.055 1 95.19 117 LYS B C 1
ATOM 2047 O O . LYS B 1 117 ? -6.629 2.857 7.902 1 95.19 117 LYS B O 1
ATOM 2052 N N . LYS B 1 118 ? -8.406 3.996 7.137 1 96.31 118 LYS B N 1
ATOM 2053 C CA . LYS B 1 118 ? -7.816 4.094 5.805 1 96.31 118 LYS B CA 1
ATOM 2054 C C . LYS B 1 118 ? -6.555 4.949 5.816 1 96.31 118 LYS B C 1
ATOM 2056 O O . LYS B 1 118 ? -5.547 4.59 5.207 1 96.31 118 LYS B O 1
ATOM 2061 N N . ALA B 1 119 ? -6.605 6.055 6.445 1 97.38 119 ALA B N 1
ATOM 2062 C CA . ALA B 1 119 ? -5.477 6.98 6.5 1 97.38 119 ALA B CA 1
ATOM 2063 C C . ALA B 1 119 ? -4.25 6.309 7.109 1 97.38 119 ALA B C 1
ATOM 2065 O O . ALA B 1 119 ? -3.119 6.578 6.695 1 97.38 119 ALA B O 1
ATOM 2066 N N . GLU B 1 120 ? -4.449 5.453 8.086 1 96.69 120 GLU B N 1
ATOM 2067 C CA . GLU B 1 120 ? -3.367 4.723 8.734 1 96.69 120 GLU B CA 1
ATOM 2068 C C . GLU B 1 120 ? -2.594 3.869 7.734 1 96.69 120 GLU B C 1
ATOM 2070 O O . GLU B 1 120 ? -1.426 3.545 7.957 1 96.69 120 GLU B O 1
ATOM 2075 N N . LYS B 1 121 ? -3.262 3.518 6.637 1 95.31 121 LYS B N 1
ATOM 2076 C CA . LYS B 1 121 ? -2.688 2.568 5.684 1 95.31 121 LYS B CA 1
ATOM 2077 C C . LYS B 1 121 ? -1.952 3.295 4.562 1 95.31 121 LYS B C 1
ATOM 2079 O O . LYS B 1 121 ? -1.235 2.67 3.777 1 95.31 121 LYS B O 1
ATOM 2084 N N . LEU B 1 122 ? -2.029 4.582 4.492 1 97.31 122 LEU B N 1
ATOM 2085 C CA . LEU B 1 122 ? -1.482 5.336 3.369 1 97.31 122 LEU B CA 1
ATOM 2086 C C . LEU B 1 122 ? 0.009 5.062 3.207 1 97.31 122 LEU B C 1
ATOM 2088 O O . LEU B 1 122 ? 0.474 4.766 2.105 1 97.31 122 LEU B O 1
ATOM 2092 N N . PRO B 1 123 ? 0.798 5.023 4.293 1 96.56 123 PRO B N 1
ATOM 2093 C CA . PRO B 1 123 ? 2.23 4.785 4.102 1 96.56 123 PRO B CA 1
ATOM 2094 C C . PRO B 1 123 ? 2.527 3.4 3.529 1 96.56 123 PRO B C 1
ATOM 2096 O O . PRO B 1 123 ? 3.336 3.27 2.607 1 96.56 123 PRO B O 1
ATOM 2099 N N . SER B 1 124 ? 1.812 2.43 4.012 1 94.31 124 SER B N 1
ATOM 2100 C CA . SER B 1 124 ? 2.045 1.079 3.512 1 94.31 124 SER B CA 1
ATOM 2101 C C . SER B 1 124 ? 1.576 0.936 2.066 1 94.31 124 SER B C 1
ATOM 2103 O O . SER B 1 124 ? 2.213 0.247 1.267 1 94.31 124 SER B O 1
ATOM 2105 N N . MET B 1 125 ? 0.51 1.591 1.772 1 95.88 125 MET B N 1
ATOM 2106 C CA . MET B 1 125 ? -0.001 1.536 0.406 1 95.88 125 MET B CA 1
ATOM 2107 C C . MET B 1 125 ? 0.952 2.232 -0.56 1 95.88 125 MET B C 1
ATOM 2109 O O . MET B 1 125 ? 0.905 1.991 -1.767 1 95.88 125 MET B O 1
ATOM 2113 N N . CYS B 1 126 ? 1.79 2.996 0.031 1 96.06 126 CYS B N 1
ATOM 2114 C CA . CYS B 1 126 ? 2.789 3.701 -0.765 1 96.06 126 CYS B CA 1
ATOM 2115 C C . CYS B 1 126 ? 4.113 2.947 -0.768 1 96.06 126 CYS B C 1
ATOM 2117 O O . CYS B 1 126 ? 5.109 3.438 -1.306 1 96.06 126 CYS B O 1
ATOM 2119 N N . GLY B 1 127 ? 4.117 1.866 -0.111 1 92 127 GLY B N 1
ATOM 2120 C CA . GLY B 1 127 ? 5.309 1.031 -0.116 1 92 127 GLY B CA 1
ATOM 2121 C C . GLY B 1 127 ? 6.305 1.403 0.968 1 92 127 GLY B C 1
ATOM 2122 O O . GLY B 1 127 ? 7.457 0.971 0.934 1 92 127 GLY B O 1
ATOM 2123 N N . MET B 1 128 ? 5.82 2.203 1.898 1 93.06 128 MET B N 1
ATOM 2124 C CA . MET B 1 128 ? 6.703 2.598 2.992 1 93.06 128 MET B CA 1
ATOM 2125 C C . MET B 1 128 ? 6.66 1.578 4.125 1 93.06 128 MET B C 1
ATOM 2127 O O . MET B 1 128 ? 5.633 0.93 4.34 1 93.06 128 MET B O 1
ATOM 2131 N N . SER B 1 129 ? 7.703 1.46 4.816 1 87.31 129 SER B N 1
ATOM 2132 C CA . SER B 1 129 ? 7.793 0.487 5.898 1 87.31 129 SER B CA 1
ATOM 2133 C C . SER B 1 129 ? 7.047 0.969 7.141 1 87.31 129 SER B C 1
ATOM 2135 O O . SER B 1 129 ? 6.621 0.161 7.965 1 87.31 129 SER B O 1
ATOM 2137 N N . GLN B 1 130 ? 6.844 2.189 7.145 1 85.06 130 GLN B N 1
ATOM 2138 C CA . GLN B 1 130 ? 6.184 2.779 8.305 1 85.06 130 GLN B CA 1
ATOM 2139 C C . GLN B 1 130 ? 4.664 2.678 8.18 1 85.06 130 GLN B C 1
ATOM 2141 O O . GLN B 1 130 ? 4.117 2.756 7.078 1 85.06 130 GLN B O 1
ATOM 2146 N N . SER B 1 131 ? 4.078 2.387 9.273 1 87.5 131 SER B N 1
ATOM 2147 C CA . SER B 1 131 ? 2.625 2.459 9.391 1 87.5 131 SER B CA 1
ATOM 2148 C C . SER B 1 131 ? 2.209 3.363 10.547 1 87.5 131 SER B C 1
ATOM 2150 O O . SER B 1 131 ? 3.012 3.645 11.445 1 87.5 131 SER B O 1
ATOM 2152 N N . CYS B 1 132 ? 1.075 3.85 10.383 1 94.62 132 CYS B N 1
ATOM 2153 C CA . CYS B 1 132 ? 0.558 4.73 11.422 1 94.62 132 CYS B CA 1
ATOM 2154 C C . CYS B 1 132 ? -0.535 4.043 12.234 1 94.62 132 CYS B C 1
ATOM 2156 O O . CYS B 1 132 ? -1.246 3.182 11.711 1 94.62 132 CYS B O 1
ATOM 2158 N N . LYS B 1 133 ? -0.584 4.277 13.508 1 92.12 133 LYS B N 1
ATOM 2159 C CA . LYS B 1 133 ? -1.673 3.875 14.391 1 92.12 133 LYS B CA 1
ATOM 2160 C C . LYS B 1 133 ? -2.221 5.07 15.164 1 92.12 133 LYS B C 1
ATOM 2162 O O . LYS B 1 133 ? -1.501 5.691 15.953 1 92.12 133 LYS B O 1
ATOM 2167 N N . PHE B 1 134 ? -3.455 5.355 14.719 1 89.25 134 PHE B N 1
ATOM 2168 C CA . PHE B 1 134 ? -4.059 6.508 15.375 1 89.25 134 PHE B CA 1
ATOM 2169 C C . PHE B 1 134 ? -4.926 6.066 16.547 1 89.25 134 PHE B C 1
ATOM 2171 O O . PHE B 1 134 ? -5.578 5.023 16.484 1 89.25 134 PHE B O 1
ATOM 2178 N N . HIS B 1 135 ? -4.664 6.344 17.859 1 71.88 135 HIS B N 1
ATOM 2179 C CA . HIS B 1 135 ? -5.496 6.012 19.016 1 71.88 135 HIS B CA 1
ATOM 2180 C C . HIS B 1 135 ? -6.789 6.816 19.016 1 71.88 135 HIS B C 1
ATOM 2182 O O . HIS B 1 135 ? -6.828 7.938 18.5 1 71.88 135 HIS B O 1
ATOM 2188 N N . GLY B 1 136 ? -8.008 6.129 18.891 1 56.5 136 GLY B N 1
ATOM 2189 C CA . GLY B 1 136 ? -9.32 6.738 19.062 1 56.5 136 GLY B CA 1
ATOM 2190 C C . GLY B 1 136 ? -9.312 7.918 20.016 1 56.5 136 GLY B C 1
ATOM 2191 O O . GLY B 1 136 ? -10.312 8.633 20.125 1 56.5 136 GLY B O 1
ATOM 2192 N N . ASN B 1 137 ? -8.461 8.039 21 1 46.38 137 ASN B N 1
ATOM 2193 C CA . ASN B 1 137 ? -8.867 8.984 22.031 1 46.38 137 ASN B CA 1
ATOM 2194 C C . ASN B 1 137 ? -8.953 10.406 21.5 1 46.38 137 ASN B C 1
ATOM 2196 O O . ASN B 1 137 ? -9.328 11.328 22.219 1 46.38 137 ASN B O 1
ATOM 2200 N N . GLY B 1 138 ? -8.109 10.852 20.797 1 40.88 138 GLY B N 1
ATOM 2201 C CA . GLY B 1 138 ? -8.117 12.305 20.719 1 40.88 138 GLY B CA 1
ATOM 2202 C C . GLY B 1 138 ? -9.344 12.859 20.016 1 40.88 138 GLY B C 1
ATOM 2203 O O . GLY B 1 138 ? -9.359 14.023 19.609 1 40.88 138 GLY B O 1
ATOM 2204 N N . PHE B 1 139 ? -10.375 12.156 19.594 1 36 139 PHE B N 1
ATOM 2205 C CA . PHE B 1 139 ? -11.57 12.945 19.328 1 36 139 PHE B CA 1
ATOM 2206 C C . PHE B 1 139 ? -12.25 13.336 20.641 1 36 139 PHE B C 1
ATOM 2208 O O . PHE B 1 139 ? -12.117 12.641 21.656 1 36 139 PHE B O 1
#

Solvent-accessible surface area (backbone atoms only — not comparable to full-atom values): 17182 Å² total; per-residue (Å²): 134,75,85,68,86,79,91,76,84,87,82,77,85,86,77,72,80,72,73,69,70,74,65,76,68,70,71,68,68,66,72,68,66,74,72,61,49,70,63,52,52,34,51,52,48,39,70,78,52,54,56,61,55,44,49,53,49,60,67,43,32,64,59,30,30,72,75,70,74,44,59,75,74,80,53,67,65,27,42,51,42,53,69,70,39,56,77,91,28,38,55,57,47,53,50,50,54,53,50,54,49,40,73,72,65,66,58,55,69,71,57,46,49,52,50,50,57,53,58,28,40,48,41,29,37,59,70,39,92,54,71,45,81,80,73,79,66,82,113,135,85,69,94,68,93,88,86,72,94,69,88,76,90,70,76,78,71,76,64,75,69,68,72,70,69,70,68,65,66,70,67,65,73,71,57,48,70,62,51,52,34,50,53,47,37,70,76,54,55,56,60,54,43,48,53,50,61,68,44,32,63,59,31,29,72,76,70,74,46,60,75,74,78,54,67,66,26,43,50,42,53,68,70,37,57,78,92,28,39,53,58,47,54,50,52,53,53,51,54,50,42,73,71,65,66,59,54,68,70,58,45,51,52,51,51,57,52,58,28,41,48,41,28,37,58,69,40,91,54,71,46,83,80,72,80,67,83,113